Protein AF-A0A3M1SZK8-F1 (afdb_monomer)

Structure (mmCIF, N/CA/C/O backbone):
data_AF-A0A3M1SZK8-F1
#
_entry.id   AF-A0A3M1SZK8-F1
#
loop_
_atom_site.group_PDB
_atom_site.id
_atom_site.type_symbol
_atom_site.label_atom_id
_atom_site.label_alt_id
_atom_site.label_comp_id
_atom_site.label_asym_id
_atom_site.label_entity_id
_atom_site.label_seq_id
_atom_site.pdbx_PDB_ins_code
_atom_site.Cartn_x
_atom_site.Cartn_y
_atom_site.Cartn_z
_atom_site.occupancy
_atom_site.B_iso_or_equiv
_atom_site.auth_seq_id
_atom_site.auth_comp_id
_atom_site.auth_asym_id
_atom_site.auth_atom_id
_atom_site.pdbx_PDB_model_num
ATOM 1 N N . MET A 1 1 ? 26.979 -52.215 -44.422 1.00 48.81 1 MET A N 1
ATOM 2 C CA . MET A 1 1 ? 25.944 -51.213 -44.770 1.00 48.81 1 MET A CA 1
ATOM 3 C C . MET A 1 1 ? 24.783 -51.307 -43.775 1.00 48.81 1 MET A C 1
ATOM 5 O O . MET A 1 1 ? 23.740 -51.827 -44.131 1.00 48.81 1 MET A O 1
ATOM 9 N N . THR A 1 2 ? 24.946 -50.843 -42.529 1.00 50.62 2 THR A N 1
ATOM 10 C CA . THR A 1 2 ? 23.824 -50.716 -41.567 1.00 50.62 2 THR A CA 1
ATOM 11 C C . THR A 1 2 ? 24.294 -50.008 -40.298 1.00 50.62 2 THR A C 1
ATOM 13 O O . THR A 1 2 ? 24.597 -50.666 -39.321 1.00 50.62 2 THR A O 1
ATOM 16 N N . MET A 1 3 ? 24.389 -48.677 -40.297 1.00 48.19 3 MET A N 1
ATOM 17 C CA . MET A 1 3 ? 24.404 -47.859 -39.069 1.00 48.19 3 MET A CA 1
ATOM 18 C C . MET A 1 3 ? 24.202 -46.397 -39.473 1.00 48.19 3 MET A C 1
ATOM 20 O O . MET A 1 3 ? 25.180 -45.754 -39.811 1.00 48.19 3 MET A O 1
ATOM 24 N N . LEU A 1 4 ? 22.963 -45.884 -39.516 1.00 52.28 4 LEU A N 1
ATOM 25 C CA . LEU A 1 4 ? 22.692 -44.429 -39.488 1.00 52.28 4 LEU A CA 1
ATOM 26 C C . LEU A 1 4 ? 21.181 -44.119 -39.356 1.00 52.28 4 LEU A C 1
ATOM 28 O O . LEU A 1 4 ? 20.596 -43.436 -40.192 1.00 52.28 4 LEU A O 1
ATOM 32 N N . ARG A 1 5 ? 20.476 -44.661 -38.351 1.00 53.47 5 ARG A N 1
ATOM 33 C CA . ARG A 1 5 ? 19.045 -44.336 -38.135 1.00 53.47 5 ARG A CA 1
ATOM 34 C C . ARG A 1 5 ? 18.647 -44.296 -36.656 1.00 53.47 5 ARG A C 1
ATOM 36 O O . ARG A 1 5 ? 17.678 -44.937 -36.276 1.00 53.47 5 ARG A O 1
AT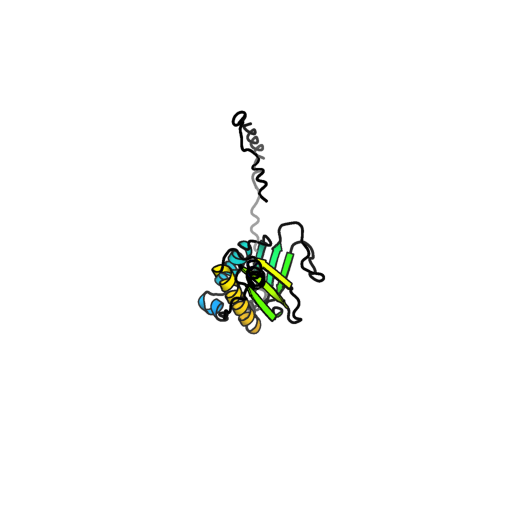OM 43 N N . SER A 1 6 ? 19.359 -43.529 -35.826 1.00 54.78 6 SER A N 1
ATOM 44 C CA . SER A 1 6 ? 19.015 -43.445 -34.389 1.00 54.78 6 SER A CA 1
ATOM 45 C C . SER A 1 6 ? 19.087 -42.050 -33.755 1.00 54.78 6 SER A C 1
ATOM 47 O O . SER A 1 6 ? 18.932 -41.948 -32.548 1.00 54.78 6 SER A O 1
ATOM 49 N N . PHE A 1 7 ? 19.251 -40.965 -34.523 1.00 50.16 7 PHE A N 1
ATOM 50 C CA . PHE A 1 7 ? 19.469 -39.617 -33.957 1.00 50.16 7 PHE A CA 1
ATOM 51 C C . PHE A 1 7 ? 18.378 -38.574 -34.265 1.00 50.16 7 PHE A C 1
ATOM 53 O O . PHE A 1 7 ? 18.628 -37.379 -34.194 1.00 50.16 7 PHE A O 1
ATOM 60 N N . ARG A 1 8 ? 17.143 -38.978 -34.600 1.00 51.53 8 ARG A N 1
ATOM 61 C CA . ARG A 1 8 ? 16.052 -38.019 -34.915 1.00 51.53 8 ARG A CA 1
ATOM 62 C C . ARG A 1 8 ? 14.914 -37.933 -33.891 1.00 51.53 8 ARG A C 1
ATOM 64 O O . ARG A 1 8 ? 13.922 -37.271 -34.160 1.00 51.53 8 ARG A O 1
ATOM 71 N N . ARG A 1 9 ? 15.024 -38.577 -32.722 1.00 49.78 9 ARG A N 1
ATOM 72 C CA . ARG A 1 9 ? 13.947 -38.584 -31.703 1.00 49.78 9 ARG A CA 1
ATOM 73 C C . ARG A 1 9 ? 14.309 -37.944 -30.356 1.00 49.78 9 ARG A C 1
ATOM 75 O O . ARG A 1 9 ? 13.523 -38.050 -29.427 1.00 49.78 9 ARG A O 1
ATOM 82 N N . ALA A 1 10 ? 15.447 -37.257 -30.254 1.00 51.94 10 ALA A N 1
ATOM 83 C CA . ALA A 1 10 ? 15.886 -36.607 -29.011 1.00 51.94 10 ALA A CA 1
ATOM 84 C C . ALA A 1 10 ? 15.710 -35.072 -28.994 1.00 51.94 10 ALA A C 1
ATOM 86 O O . ALA A 1 10 ? 16.051 -34.439 -28.006 1.00 51.94 10 ALA A O 1
ATOM 87 N N . ALA A 1 11 ? 15.169 -34.458 -30.055 1.00 53.31 11 ALA A N 1
ATOM 88 C CA . ALA A 1 11 ? 15.122 -32.994 -30.194 1.00 53.31 11 ALA A CA 1
ATOM 89 C C . ALA A 1 11 ? 13.757 -32.344 -29.875 1.00 53.31 11 ALA A C 1
ATOM 91 O O . ALA A 1 11 ? 13.620 -31.134 -30.002 1.00 53.31 11 ALA A O 1
ATOM 92 N N . LEU A 1 12 ? 12.736 -33.111 -29.470 1.00 51.69 12 LEU A N 1
ATOM 93 C CA . LEU A 1 12 ? 11.354 -32.607 -29.326 1.00 51.69 12 LEU A CA 1
ATOM 94 C C . LEU A 1 12 ? 10.845 -32.543 -27.874 1.00 51.69 12 LEU A C 1
ATOM 96 O O . LEU A 1 12 ? 9.665 -32.305 -27.648 1.00 51.69 12 LEU A O 1
ATOM 100 N N . LEU A 1 13 ? 11.731 -32.729 -26.889 1.00 51.72 13 LEU A N 1
ATOM 101 C CA . LEU A 1 13 ? 11.395 -32.735 -25.454 1.00 51.72 13 LEU A CA 1
ATOM 102 C C . LEU A 1 13 ? 12.139 -31.663 -24.635 1.00 51.72 13 LEU A C 1
ATOM 104 O O . LEU A 1 13 ? 12.015 -31.631 -23.417 1.00 51.72 13 LEU A O 1
ATOM 108 N N . ALA A 1 14 ? 12.874 -30.760 -25.293 1.00 54.84 14 ALA A N 1
ATOM 109 C CA . ALA A 1 14 ? 13.690 -29.730 -24.639 1.00 54.84 14 ALA A CA 1
ATOM 110 C C . ALA A 1 14 ? 13.098 -28.304 -24.707 1.00 54.84 14 ALA A C 1
ATOM 112 O O . ALA A 1 14 ? 13.768 -27.352 -24.327 1.00 54.84 14 ALA A O 1
ATOM 113 N N . ALA A 1 15 ? 11.853 -28.134 -25.171 1.00 54.56 15 ALA A N 1
ATOM 114 C CA . ALA A 1 15 ? 11.221 -26.815 -25.342 1.00 54.56 15 ALA A CA 1
ATOM 115 C C . ALA A 1 15 ? 10.091 -26.510 -24.334 1.00 54.56 15 ALA A C 1
ATOM 117 O O . ALA A 1 15 ? 9.346 -25.556 -24.522 1.00 54.56 15 ALA A O 1
ATOM 118 N N . VAL A 1 16 ? 9.938 -27.317 -23.274 1.00 58.00 16 VAL A N 1
ATOM 119 C CA . VAL A 1 16 ? 8.876 -27.144 -22.252 1.00 58.00 16 VAL A CA 1
ATOM 120 C C . VAL A 1 16 ? 9.403 -26.510 -20.954 1.00 58.00 16 VAL A C 1
ATOM 122 O O . VAL A 1 16 ? 8.630 -26.141 -20.078 1.00 58.00 16 VAL A O 1
ATOM 125 N N . VAL A 1 17 ? 10.718 -26.318 -20.820 1.00 57.47 17 VAL A N 1
ATOM 126 C CA . VAL A 1 17 ? 11.339 -25.880 -19.562 1.00 57.47 17 VAL A CA 1
ATOM 127 C C . VAL A 1 17 ? 12.104 -24.585 -19.790 1.00 57.47 17 VAL A C 1
ATOM 129 O O . VAL A 1 17 ? 13.271 -24.637 -20.156 1.00 57.47 17 VAL A O 1
ATOM 132 N N . SER A 1 18 ? 11.461 -23.424 -19.623 1.00 56.41 18 SER A N 1
ATOM 133 C CA . SER A 1 18 ? 12.159 -22.202 -19.148 1.00 56.41 18 SER A CA 1
ATOM 134 C C . SER A 1 18 ? 11.309 -20.933 -19.084 1.00 56.41 18 SER A C 1
ATOM 136 O O . SER A 1 18 ? 11.746 -19.973 -18.456 1.00 56.41 18 SER A O 1
ATOM 138 N N . THR A 1 19 ? 10.092 -20.881 -19.630 1.00 62.19 19 THR A N 1
ATOM 139 C CA . THR A 1 19 ? 9.185 -19.766 -19.308 1.00 62.19 19 THR A CA 1
ATOM 140 C C . THR A 1 19 ? 8.506 -20.063 -17.979 1.00 62.19 19 THR A C 1
ATOM 142 O O . THR A 1 19 ? 7.417 -20.631 -17.944 1.00 62.19 19 THR A O 1
ATOM 145 N N . GLY A 1 20 ? 9.192 -19.746 -16.879 1.00 68.88 20 GLY A N 1
ATOM 146 C CA . GLY A 1 20 ? 8.615 -19.803 -15.540 1.00 68.88 20 GLY A CA 1
ATOM 147 C C . GLY A 1 20 ? 7.392 -18.894 -15.481 1.00 68.88 20 GLY A C 1
ATOM 148 O O . GLY A 1 20 ? 7.525 -17.673 -15.430 1.00 68.88 20 GLY A O 1
ATOM 149 N N . CYS A 1 21 ? 6.201 -19.485 -15.548 1.00 84.81 21 CYS A N 1
ATOM 150 C CA . CYS A 1 21 ? 4.958 -18.768 -15.319 1.00 84.81 21 CYS A CA 1
ATOM 151 C C . CYS A 1 21 ? 4.982 -18.263 -13.876 1.00 84.81 21 CYS A C 1
ATOM 153 O O . CYS A 1 21 ? 4.925 -19.062 -12.947 1.00 84.81 21 CYS A O 1
ATOM 155 N N . ILE A 1 22 ? 5.097 -16.948 -13.691 1.00 92.06 22 ILE A N 1
ATOM 156 C CA . ILE A 1 22 ? 4.971 -16.331 -12.371 1.00 92.06 22 ILE A CA 1
ATOM 157 C C . ILE A 1 22 ? 3.526 -16.554 -11.921 1.00 92.06 22 ILE A C 1
ATOM 159 O O . ILE A 1 22 ? 2.600 -16.035 -12.549 1.00 92.06 22 ILE A O 1
ATOM 163 N N . ALA A 1 23 ? 3.329 -17.347 -10.869 1.00 95.88 23 ALA A N 1
ATOM 164 C CA . ALA A 1 23 ? 1.997 -17.628 -10.363 1.00 95.88 23 ALA A CA 1
ATOM 165 C C . ALA A 1 23 ? 1.492 -16.485 -9.471 1.00 95.88 23 ALA A C 1
ATOM 167 O O . ALA A 1 23 ? 2.259 -15.776 -8.812 1.00 95.88 23 ALA A O 1
ATOM 168 N N . GLN A 1 24 ? 0.172 -16.305 -9.462 1.00 97.31 24 GLN A N 1
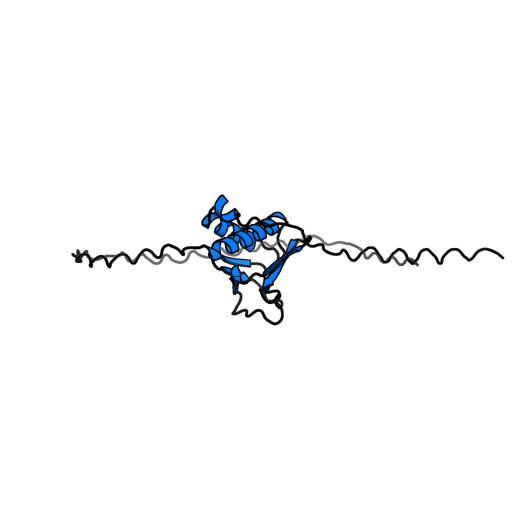ATOM 169 C CA . GLN A 1 24 ? -0.505 -15.437 -8.508 1.00 97.31 24 GLN A CA 1
ATOM 170 C C . GLN A 1 24 ? -0.609 -16.151 -7.157 1.00 97.31 24 GLN A C 1
ATOM 172 O O . GLN A 1 24 ? -1.030 -17.308 -7.081 1.00 97.31 24 GLN A O 1
ATOM 177 N N . VAL A 1 25 ? -0.257 -15.448 -6.085 1.00 97.44 25 VAL A N 1
ATOM 178 C CA . VAL A 1 25 ? -0.367 -15.943 -4.715 1.00 97.44 25 VAL A CA 1
ATOM 179 C C . VAL A 1 25 ? -1.839 -15.968 -4.315 1.00 97.44 25 VAL A C 1
ATOM 181 O O . VAL A 1 25 ? -2.495 -14.932 -4.243 1.00 97.44 25 VAL A O 1
ATOM 184 N N . GLN A 1 26 ? -2.350 -17.160 -4.018 1.00 97.56 26 GLN A N 1
ATOM 185 C CA . GLN A 1 26 ? -3.686 -17.332 -3.451 1.00 97.56 26 GLN A CA 1
ATOM 186 C C . GLN A 1 26 ? -3.656 -16.930 -1.972 1.00 97.56 26 GLN A C 1
ATOM 188 O O . GLN A 1 26 ? -2.989 -17.574 -1.160 1.00 97.56 26 GLN A O 1
ATOM 193 N N . TYR A 1 27 ? -4.349 -15.847 -1.628 1.00 97.75 27 TYR A N 1
ATOM 194 C CA . TYR A 1 27 ? -4.412 -15.312 -0.271 1.00 97.75 27 TYR A CA 1
ATOM 195 C C . TYR A 1 27 ? -5.783 -14.689 -0.003 1.00 97.75 27 TYR A C 1
ATOM 197 O O . TYR A 1 27 ? -6.355 -14.061 -0.889 1.00 97.75 27 TYR A O 1
ATOM 205 N N . SER A 1 28 ? -6.300 -14.860 1.217 1.00 98.00 28 SER A N 1
ATOM 206 C CA . SER A 1 28 ? -7.554 -14.251 1.671 1.00 98.00 28 SER A CA 1
ATOM 207 C C . SER A 1 28 ? -7.230 -13.143 2.677 1.00 98.00 28 SER A C 1
ATOM 209 O O . SER A 1 28 ? -6.864 -13.480 3.804 1.00 98.00 28 SER A O 1
ATOM 211 N N . PRO A 1 29 ? -7.352 -11.855 2.302 1.00 98.12 29 PRO A N 1
ATOM 212 C CA . PRO A 1 29 ? -7.057 -10.737 3.200 1.00 98.12 29 PRO A CA 1
ATOM 213 C C . PRO A 1 29 ? -7.941 -10.720 4.456 1.00 98.12 29 PRO A C 1
ATOM 215 O O . PRO A 1 29 ? -9.104 -11.129 4.394 1.00 98.12 29 PRO A O 1
ATOM 218 N N . ASN A 1 30 ? -7.417 -10.212 5.577 1.00 98.19 30 ASN A N 1
ATOM 219 C CA . ASN A 1 30 ? -8.161 -10.007 6.826 1.00 98.19 30 ASN A CA 1
ATOM 220 C C . ASN A 1 30 ? -8.786 -8.592 6.897 1.00 98.19 30 ASN A C 1
ATOM 222 O O . ASN A 1 30 ? -8.095 -7.643 7.278 1.00 98.19 30 ASN A O 1
ATOM 226 N N . PRO A 1 31 ? -10.099 -8.421 6.631 1.00 97.44 31 PRO A N 1
ATOM 227 C CA . PRO A 1 31 ? -10.759 -7.112 6.691 1.00 97.44 31 PRO A CA 1
ATOM 228 C C . PRO A 1 31 ? -10.963 -6.584 8.121 1.00 97.44 31 PRO A C 1
ATOM 230 O O . PRO A 1 31 ? -11.339 -5.427 8.303 1.00 97.44 31 PRO A O 1
ATOM 233 N N . ASN A 1 32 ? -10.732 -7.408 9.147 1.00 97.25 32 ASN A N 1
ATOM 234 C CA . ASN A 1 32 ? -10.900 -7.028 10.550 1.00 97.25 32 ASN A CA 1
ATOM 235 C C . ASN A 1 32 ? -9.584 -6.594 11.206 1.00 97.25 32 ASN A C 1
ATOM 237 O O . ASN A 1 32 ? -9.574 -6.269 12.391 1.00 97.25 32 ASN A O 1
ATOM 241 N N . LEU A 1 33 ? -8.480 -6.530 10.451 1.00 97.69 33 LEU A N 1
ATOM 242 C CA . LEU A 1 33 ? -7.161 -6.226 11.003 1.00 97.69 33 LEU A CA 1
ATOM 243 C C . LEU A 1 33 ? -7.135 -4.904 11.793 1.00 97.69 33 LEU A C 1
ATOM 245 O O . LEU A 1 33 ? -6.531 -4.841 12.861 1.00 97.69 33 LEU A O 1
ATOM 249 N N . LEU A 1 34 ? -7.807 -3.855 11.306 1.00 96.81 34 LEU A N 1
ATOM 250 C CA . LEU A 1 34 ? -7.858 -2.558 11.998 1.00 96.81 34 LEU A CA 1
ATOM 251 C C . LEU A 1 34 ? -8.641 -2.604 13.317 1.00 96.81 34 LEU A C 1
ATOM 253 O O . LEU A 1 34 ? -8.342 -1.813 14.208 1.00 96.81 34 LEU A O 1
ATOM 257 N N . ALA A 1 35 ? -9.596 -3.526 13.472 1.00 95.31 35 ALA A N 1
ATOM 258 C CA . ALA A 1 35 ? -10.283 -3.735 14.746 1.00 95.31 35 ALA A CA 1
ATOM 259 C C . ALA A 1 35 ? -9.358 -4.388 15.788 1.00 95.31 35 ALA A C 1
ATOM 261 O O . ALA A 1 35 ? -9.509 -4.143 16.981 1.00 95.31 35 ALA A O 1
ATOM 262 N N . GLU A 1 36 ? -8.385 -5.188 15.340 1.00 96.69 36 GLU A N 1
ATOM 263 C CA . GLU A 1 36 ? -7.412 -5.856 16.210 1.00 96.69 36 GLU A CA 1
ATOM 264 C C . GLU A 1 36 ? -6.277 -4.918 16.644 1.00 96.69 36 GLU A C 1
ATOM 266 O O . GLU A 1 36 ? -5.922 -4.881 17.820 1.00 96.69 36 GLU A O 1
ATOM 271 N N . ILE A 1 37 ? -5.688 -4.170 15.701 1.00 97.56 37 ILE A N 1
ATOM 272 C CA . ILE A 1 37 ? -4.494 -3.343 15.968 1.00 97.56 37 ILE A CA 1
ATOM 273 C C . ILE A 1 37 ? -4.809 -1.866 16.229 1.00 97.56 37 ILE A C 1
ATOM 275 O O . ILE A 1 37 ? -3.948 -1.137 16.717 1.00 97.56 37 ILE A O 1
ATOM 279 N N . GLY A 1 38 ? -6.021 -1.416 15.907 1.00 96.38 38 GLY A N 1
ATOM 280 C CA . GLY A 1 38 ? -6.425 -0.015 15.961 1.00 96.38 38 GLY A CA 1
ATOM 281 C C . GLY A 1 38 ? -6.077 0.772 14.692 1.00 96.38 38 GLY A C 1
ATOM 282 O O . GLY A 1 38 ? -5.115 0.478 13.977 1.00 96.38 38 GLY A O 1
ATOM 283 N N . TYR A 1 39 ? -6.866 1.816 14.429 1.00 95.19 39 TYR A N 1
ATOM 284 C CA . TYR A 1 39 ? -6.741 2.664 13.239 1.00 95.19 39 TYR A CA 1
ATOM 285 C C . TYR A 1 39 ? -5.354 3.315 13.115 1.00 95.19 39 TYR A C 1
ATOM 287 O O . TYR A 1 39 ? -4.687 3.151 12.094 1.00 95.19 39 TYR A O 1
ATOM 295 N N . GLU A 1 40 ? -4.881 3.999 14.163 1.00 96.19 40 GLU A N 1
ATOM 296 C CA . GLU A 1 40 ? -3.600 4.720 14.116 1.00 96.19 40 GLU A CA 1
ATOM 297 C C . GLU A 1 40 ? -2.411 3.783 13.887 1.00 96.19 40 GLU A C 1
ATOM 299 O O . GLU A 1 40 ? -1.538 4.066 13.065 1.00 96.19 40 GLU A O 1
ATOM 304 N N . GLN A 1 41 ? -2.398 2.626 14.553 1.00 97.44 41 GLN A N 1
ATOM 305 C CA . GLN A 1 41 ? -1.345 1.634 14.355 1.00 97.44 41 GLN A CA 1
ATOM 306 C C . GLN A 1 41 ? -1.378 1.068 12.932 1.00 97.44 41 GLN A C 1
ATOM 308 O O . GLN A 1 41 ? -0.326 0.879 12.316 1.00 97.44 41 GLN A O 1
ATOM 313 N N . GLY A 1 42 ? -2.577 0.828 12.392 1.00 97.94 42 GLY A N 1
ATOM 314 C CA . GLY A 1 42 ? -2.763 0.417 11.005 1.00 97.94 42 GLY A CA 1
ATOM 315 C C . GLY A 1 42 ? -2.246 1.453 10.012 1.00 97.94 42 GLY A C 1
ATOM 316 O O . GLY A 1 42 ? -1.521 1.092 9.088 1.00 97.94 42 GLY A O 1
ATOM 317 N N . ARG A 1 43 ? -2.533 2.738 10.245 1.00 97.94 43 ARG A N 1
ATOM 318 C CA . ARG A 1 43 ? -2.057 3.872 9.437 1.00 97.94 43 ARG A CA 1
ATOM 319 C C . ARG A 1 43 ? -0.529 3.944 9.399 1.00 97.94 43 ARG A C 1
ATOM 321 O O . ARG A 1 43 ? 0.063 4.024 8.321 1.00 97.94 43 ARG A O 1
ATOM 328 N N . VAL A 1 44 ? 0.114 3.856 10.566 1.00 98.06 44 VAL A N 1
ATOM 329 C CA . VAL A 1 44 ? 1.581 3.853 10.691 1.00 98.06 44 VAL A CA 1
ATOM 330 C C . VAL A 1 44 ? 2.185 2.637 9.990 1.00 98.06 44 VAL A C 1
ATOM 332 O O . VAL A 1 44 ? 3.134 2.781 9.219 1.00 98.06 44 VAL A O 1
ATOM 335 N N . LEU A 1 45 ? 1.622 1.445 10.210 1.00 98.31 45 LEU A N 1
ATOM 336 C CA . LEU A 1 45 ? 2.105 0.219 9.578 1.00 98.31 45 LEU A CA 1
ATOM 337 C C . LEU A 1 45 ? 1.961 0.269 8.050 1.00 98.31 45 LEU A C 1
ATOM 339 O O . LEU A 1 45 ? 2.876 -0.140 7.337 1.00 98.31 45 LEU A O 1
ATOM 343 N N . PHE A 1 46 ? 0.853 0.815 7.546 1.00 98.50 46 PHE A N 1
ATOM 344 C CA . PHE A 1 46 ? 0.621 1.017 6.115 1.00 98.50 46 PHE A CA 1
ATOM 345 C C . PHE A 1 46 ? 1.706 1.906 5.502 1.00 98.50 46 PHE A C 1
ATOM 347 O O . PHE A 1 46 ? 2.331 1.533 4.506 1.00 98.50 46 PHE A O 1
ATOM 354 N N . ALA A 1 47 ? 1.980 3.054 6.128 1.00 98.25 47 ALA A N 1
ATOM 355 C CA . ALA A 1 47 ? 3.016 3.980 5.681 1.00 98.25 47 ALA A CA 1
ATOM 356 C C . ALA A 1 47 ? 4.418 3.343 5.709 1.00 98.25 47 ALA A C 1
ATOM 358 O O . ALA A 1 47 ? 5.191 3.489 4.758 1.00 98.25 47 ALA A O 1
ATOM 359 N N . GLN A 1 48 ? 4.735 2.569 6.751 1.00 98.12 48 GLN A N 1
ATOM 360 C CA . GLN A 1 48 ? 6.003 1.837 6.848 1.00 98.12 48 GLN A CA 1
ATOM 361 C C . GLN A 1 48 ? 6.157 0.779 5.750 1.00 98.12 48 GLN A C 1
ATOM 363 O O . GLN A 1 48 ? 7.237 0.624 5.186 1.00 98.12 48 GLN A O 1
ATOM 368 N N . ILE A 1 49 ? 5.092 0.048 5.419 1.00 98.25 49 ILE A N 1
ATOM 369 C CA . ILE A 1 49 ? 5.138 -0.949 4.344 1.00 98.25 49 ILE A CA 1
ATOM 370 C C . ILE A 1 49 ? 5.359 -0.269 2.991 1.00 98.25 49 ILE A C 1
ATOM 372 O O . ILE A 1 49 ? 6.250 -0.680 2.248 1.00 98.25 49 ILE A O 1
ATOM 376 N N . LEU A 1 50 ? 4.608 0.796 2.689 1.00 97.31 50 LEU A N 1
ATOM 377 C CA . LEU A 1 50 ? 4.744 1.501 1.412 1.00 97.31 50 LEU A CA 1
ATOM 378 C C . LEU A 1 50 ? 6.117 2.154 1.230 1.00 97.31 50 LEU A C 1
ATOM 380 O O . LEU A 1 50 ? 6.697 2.070 0.152 1.00 97.31 50 LEU A O 1
ATOM 384 N N . THR A 1 51 ? 6.683 2.748 2.278 1.00 97.44 51 THR A N 1
ATOM 385 C CA . THR A 1 51 ? 8.033 3.345 2.210 1.00 97.44 51 THR A CA 1
ATOM 386 C C . THR A 1 51 ? 9.151 2.311 2.026 1.00 97.44 51 THR A C 1
ATOM 388 O O . THR A 1 51 ? 10.243 2.667 1.588 1.00 97.44 51 THR A O 1
ATOM 391 N N . ARG A 1 52 ? 8.890 1.024 2.301 1.00 97.25 52 ARG A N 1
ATOM 392 C CA . ARG A 1 52 ? 9.828 -0.090 2.066 1.00 97.25 52 ARG A CA 1
ATOM 393 C C . ARG A 1 52 ? 9.674 -0.759 0.699 1.00 97.25 52 ARG A C 1
ATOM 395 O O . ARG A 1 52 ? 10.414 -1.696 0.411 1.00 97.25 52 ARG A O 1
ATOM 402 N N . VAL A 1 53 ? 8.745 -0.315 -0.149 1.00 96.94 53 VAL A N 1
ATOM 403 C CA . VAL A 1 53 ? 8.594 -0.843 -1.515 1.00 96.94 53 VAL A CA 1
ATOM 404 C C . VAL A 1 53 ? 9.905 -0.676 -2.295 1.00 96.94 53 VAL A C 1
ATOM 406 O O . VAL A 1 53 ? 10.554 0.369 -2.244 1.00 96.94 53 VAL A O 1
ATOM 409 N N . ARG A 1 54 ? 10.310 -1.721 -3.028 1.00 96.06 54 ARG A N 1
ATOM 410 C CA . ARG A 1 54 ? 11.562 -1.734 -3.801 1.00 96.06 54 ARG A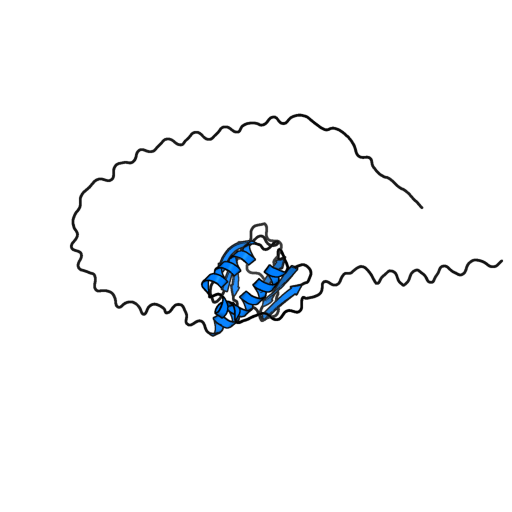 CA 1
ATOM 411 C C . ARG A 1 54 ? 11.441 -0.890 -5.069 1.00 96.06 54 ARG A C 1
ATOM 413 O O . ARG A 1 54 ? 12.372 -0.157 -5.403 1.00 96.06 54 ARG A O 1
ATOM 420 N N . GLN A 1 55 ? 10.315 -0.999 -5.776 1.00 93.69 55 GLN A N 1
ATOM 421 C CA . GLN A 1 55 ? 10.033 -0.199 -6.967 1.00 93.69 55 GLN A CA 1
ATOM 422 C C . GLN A 1 55 ? 8.525 0.071 -7.119 1.00 93.69 55 GLN A C 1
ATOM 424 O O . GLN A 1 55 ? 7.743 -0.872 -7.029 1.00 93.69 55 GLN A O 1
ATOM 429 N N . PRO A 1 56 ? 8.098 1.316 -7.402 1.00 92.69 56 PRO A N 1
ATOM 430 C CA . PRO A 1 56 ? 8.882 2.552 -7.340 1.00 92.69 56 PRO A CA 1
ATOM 431 C C . PRO A 1 56 ? 9.442 2.832 -5.938 1.00 92.69 56 PRO A C 1
ATOM 433 O O . PRO A 1 56 ? 8.966 2.284 -4.949 1.00 92.69 56 PRO A O 1
ATOM 436 N N . ARG A 1 57 ? 10.433 3.725 -5.852 1.00 93.25 57 ARG A N 1
ATOM 437 C CA . ARG A 1 57 ? 10.835 4.294 -4.563 1.00 93.25 57 ARG A CA 1
ATOM 438 C C . ARG A 1 57 ? 9.778 5.295 -4.115 1.00 93.25 57 ARG A C 1
ATOM 440 O O . ARG A 1 57 ? 9.550 6.294 -4.799 1.00 93.25 57 ARG A O 1
ATOM 447 N N . ILE A 1 58 ? 9.151 5.001 -2.986 1.00 94.56 58 ILE A N 1
ATOM 448 C CA . ILE A 1 58 ? 8.067 5.791 -2.415 1.00 94.56 58 ILE A CA 1
ATOM 449 C C . ILE A 1 58 ? 8.610 6.687 -1.299 1.00 94.56 58 ILE A C 1
ATOM 451 O O . ILE A 1 58 ? 9.393 6.251 -0.456 1.00 94.56 58 ILE A O 1
ATOM 455 N N . GLN A 1 59 ? 8.180 7.942 -1.303 1.00 94.25 59 GLN A N 1
ATOM 456 C CA . GLN A 1 59 ? 8.437 8.956 -0.288 1.00 94.25 59 GLN A CA 1
ATOM 457 C C . GLN A 1 59 ? 7.097 9.499 0.221 1.00 94.25 59 GLN A C 1
ATOM 459 O O . GLN A 1 59 ? 6.079 9.340 -0.447 1.00 94.25 59 GLN A O 1
ATOM 464 N N . ASN A 1 60 ? 7.102 10.127 1.401 1.00 94.62 60 ASN A N 1
ATOM 465 C CA . ASN A 1 60 ? 5.965 10.867 1.968 1.00 94.62 60 ASN A CA 1
ATOM 466 C C . ASN A 1 60 ? 4.614 10.153 1.808 1.00 94.62 60 ASN A C 1
ATOM 468 O O . ASN A 1 60 ? 3.804 10.503 0.953 1.00 94.62 60 ASN A O 1
ATOM 472 N N . VAL A 1 61 ? 4.376 9.132 2.628 1.00 97.19 61 VAL A N 1
ATOM 473 C CA . VAL A 1 61 ? 3.108 8.401 2.605 1.00 97.19 61 VAL A CA 1
ATOM 474 C C . VAL A 1 61 ? 2.142 9.031 3.597 1.00 97.19 61 VAL A C 1
ATOM 476 O O . VAL A 1 61 ? 2.443 9.134 4.786 1.00 97.19 61 VAL A O 1
ATOM 479 N N . GLU A 1 62 ? 0.964 9.398 3.114 1.00 96.88 62 GLU A N 1
ATOM 480 C CA . GLU A 1 62 ? -0.152 9.861 3.932 1.00 96.88 62 GLU A CA 1
ATOM 481 C C . GLU A 1 62 ? -1.345 8.929 3.704 1.00 96.88 62 GLU A C 1
ATOM 483 O O . GLU A 1 62 ? -1.668 8.557 2.577 1.00 96.88 62 GLU A O 1
ATOM 488 N N . VAL A 1 63 ? -1.967 8.498 4.797 1.00 97.06 63 VAL A N 1
ATOM 489 C CA . VAL A 1 63 ? -3.043 7.505 4.796 1.00 97.06 63 VAL A CA 1
ATOM 490 C C . VAL A 1 63 ? -4.188 8.072 5.621 1.00 97.06 63 VAL A C 1
ATOM 492 O O . VAL A 1 63 ? -3.987 8.426 6.784 1.00 97.06 63 VAL A O 1
ATOM 495 N N . THR A 1 64 ? -5.366 8.165 5.018 1.00 95.50 64 THR A N 1
ATOM 496 C CA . THR A 1 64 ? -6.633 8.529 5.663 1.00 95.50 64 THR A CA 1
ATOM 497 C C . THR A 1 64 ? -7.568 7.314 5.655 1.00 95.50 64 THR A C 1
ATOM 499 O O . THR A 1 64 ? -7.196 6.263 5.130 1.00 95.50 64 THR A O 1
ATOM 502 N N . PRO A 1 65 ? -8.780 7.397 6.227 1.00 94.38 65 PRO A N 1
ATOM 503 C CA . PRO A 1 65 ? -9.748 6.307 6.127 1.00 94.38 65 PRO A CA 1
ATOM 504 C C . PRO A 1 65 ? -10.224 6.038 4.687 1.00 94.38 65 PRO A C 1
ATOM 506 O O . PRO A 1 65 ? -10.589 4.912 4.361 1.00 94.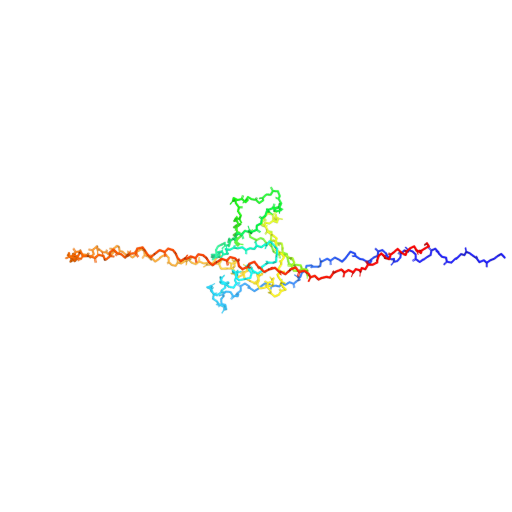38 65 PRO A O 1
ATOM 509 N N . GLU A 1 66 ? -10.230 7.050 3.816 1.00 92.19 66 GLU A N 1
ATOM 510 C CA . GLU A 1 66 ? -10.826 6.976 2.475 1.00 92.19 66 GLU A CA 1
ATOM 511 C C . GLU A 1 66 ? -9.795 6.751 1.365 1.00 92.19 66 GLU A C 1
ATOM 513 O O . GLU A 1 66 ? -10.107 6.162 0.321 1.00 92.19 66 GLU A O 1
ATOM 518 N N . TRP A 1 67 ? -8.568 7.228 1.564 1.00 93.88 67 TRP A N 1
ATOM 519 C CA . TRP A 1 67 ? -7.516 7.163 0.562 1.00 93.88 67 TRP A CA 1
ATOM 520 C C . TRP A 1 67 ? -6.132 7.075 1.190 1.00 93.88 67 TRP A C 1
ATOM 522 O O . TRP A 1 67 ? -5.908 7.388 2.355 1.00 93.88 67 TRP A O 1
ATOM 532 N N . PHE A 1 68 ? -5.166 6.687 0.371 1.00 96.50 68 PHE A N 1
ATOM 533 C CA . PHE A 1 68 ? -3.759 6.898 0.664 1.00 96.50 68 PHE A CA 1
ATOM 534 C C . PHE A 1 68 ? -3.099 7.615 -0.504 1.00 96.50 68 PHE A C 1
ATOM 536 O O . PHE A 1 68 ? -3.497 7.480 -1.665 1.00 96.50 68 PHE A O 1
ATOM 543 N N . THR A 1 69 ? -2.097 8.416 -0.190 1.00 95.19 69 THR A N 1
ATOM 544 C CA . THR A 1 69 ? -1.303 9.152 -1.160 1.00 95.19 69 THR A CA 1
ATOM 545 C C . THR A 1 69 ? 0.166 8.969 -0.851 1.00 95.19 69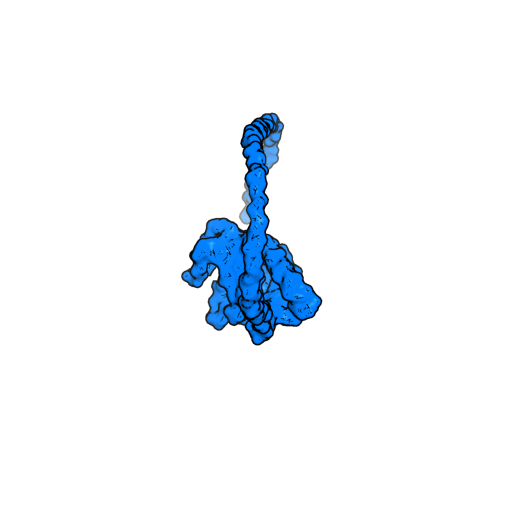 THR A C 1
ATOM 547 O O . THR A 1 69 ? 0.555 8.716 0.290 1.00 95.19 69 THR A O 1
ATOM 550 N N . PHE A 1 70 ? 0.978 9.048 -1.888 1.00 95.00 70 PHE A N 1
ATOM 551 C CA . PHE A 1 70 ? 2.408 8.905 -1.761 1.00 95.00 70 PHE A CA 1
ATOM 552 C C . PHE A 1 70 ? 3.126 9.636 -2.883 1.00 95.00 70 PHE A C 1
ATOM 554 O O . PHE A 1 70 ? 2.611 9.743 -4.000 1.00 95.00 70 PHE A O 1
ATOM 561 N N . ASP A 1 71 ? 4.333 10.094 -2.587 1.00 93.50 71 ASP A N 1
ATOM 562 C CA . ASP A 1 71 ? 5.231 10.667 -3.574 1.00 93.50 71 ASP A CA 1
ATOM 563 C C . ASP A 1 71 ? 6.130 9.571 -4.152 1.00 93.50 71 ASP A C 1
ATOM 565 O O . ASP A 1 71 ? 6.591 8.666 -3.457 1.00 93.50 71 ASP A O 1
ATOM 569 N N . VAL A 1 72 ? 6.410 9.642 -5.445 1.00 91.00 72 VAL A N 1
ATOM 570 C CA . VAL A 1 72 ? 7.323 8.731 -6.133 1.00 91.00 72 VAL A CA 1
ATOM 571 C C . VAL A 1 72 ? 8.613 9.471 -6.457 1.00 91.00 72 VAL A C 1
ATOM 573 O O . VAL A 1 72 ? 8.598 10.502 -7.125 1.00 91.00 72 VAL A O 1
ATOM 576 N N . SER A 1 73 ? 9.756 8.939 -6.024 1.00 86.62 73 SER A N 1
ATOM 577 C CA . SER A 1 73 ? 11.055 9.523 -6.366 1.00 86.62 73 SER A CA 1
ATOM 578 C C . SER A 1 73 ? 11.608 8.929 -7.663 1.00 86.62 73 SER A C 1
ATOM 580 O O . SER A 1 73 ? 11.776 7.709 -7.751 1.00 86.62 73 SER A O 1
ATOM 582 N N . GLY A 1 74 ? 11.952 9.782 -8.633 1.00 75.44 74 GLY A N 1
ATOM 583 C CA . GLY A 1 74 ? 12.631 9.407 -9.881 1.00 75.44 74 GLY A CA 1
ATOM 584 C C . GLY A 1 74 ? 11.901 9.841 -11.158 1.00 75.44 74 GLY A C 1
ATOM 585 O O . GLY A 1 74 ? 10.746 10.259 -11.121 1.00 75.44 74 GLY A O 1
ATOM 586 N N . LEU A 1 75 ? 12.595 9.747 -12.301 1.00 54.91 75 LEU A N 1
ATOM 587 C CA . LEU A 1 75 ? 12.020 9.987 -13.631 1.00 54.91 75 LEU A CA 1
ATOM 588 C C . LEU A 1 75 ? 10.945 8.933 -13.924 1.00 54.91 75 LEU A C 1
ATOM 590 O O . LEU A 1 75 ? 11.213 7.731 -13.921 1.00 54.91 75 LEU A O 1
ATOM 594 N N . GLN A 1 76 ? 9.719 9.400 -14.146 1.00 55.88 76 GLN A N 1
ATOM 595 C CA . GLN A 1 76 ? 8.540 8.567 -14.343 1.00 55.88 76 GLN A CA 1
ATOM 596 C C . GLN A 1 76 ? 8.692 7.676 -15.582 1.00 55.88 76 GLN A C 1
ATOM 598 O O . GLN A 1 76 ? 8.659 8.150 -16.716 1.00 55.88 76 GLN A O 1
ATOM 603 N N . VAL A 1 77 ? 8.803 6.364 -15.379 1.00 44.12 77 VAL A N 1
ATOM 604 C CA . VAL A 1 77 ? 8.604 5.386 -16.451 1.00 44.12 77 VAL A CA 1
ATOM 605 C C . VAL A 1 77 ? 7.104 5.095 -16.495 1.00 44.12 77 VAL A C 1
ATOM 607 O O . VAL A 1 77 ? 6.590 4.423 -15.607 1.00 44.12 77 VAL A O 1
ATOM 610 N N . HIS A 1 78 ? 6.405 5.694 -17.464 1.00 48.38 78 HIS A N 1
ATOM 611 C CA . HIS A 1 78 ? 5.008 5.455 -17.861 1.00 48.38 78 HIS A CA 1
ATOM 612 C C . HIS A 1 78 ? 4.174 4.514 -16.964 1.00 48.38 78 HIS A C 1
ATOM 614 O O . HIS A 1 78 ? 4.179 3.291 -17.131 1.00 48.38 78 HIS A O 1
ATOM 620 N N . TRP A 1 79 ? 3.333 5.091 -16.102 1.00 52.97 79 TRP A N 1
ATOM 621 C CA . TRP A 1 79 ? 2.240 4.379 -15.428 1.00 52.97 79 TRP A CA 1
ATOM 622 C C . TRP A 1 79 ? 1.060 4.197 -16.392 1.00 52.97 79 TRP A C 1
ATOM 624 O O . TRP A 1 79 ? -0.025 4.730 -16.196 1.00 52.97 79 TRP A O 1
ATOM 634 N N . GLY A 1 80 ? 1.288 3.468 -17.489 1.00 52.94 80 GLY A N 1
ATOM 635 C CA . GLY A 1 80 ? 0.295 3.296 -18.551 1.00 52.94 80 GLY A CA 1
ATOM 636 C C . GLY A 1 80 ? -0.186 4.619 -19.169 1.00 52.94 80 GLY A C 1
ATOM 637 O O . GLY A 1 80 ? 0.295 5.702 -18.857 1.00 52.94 80 GLY A O 1
ATOM 638 N N . TRP A 1 81 ? -1.144 4.525 -20.086 1.00 47.28 81 TRP A N 1
ATOM 639 C CA . TRP A 1 81 ? -1.623 5.663 -20.879 1.00 47.28 81 TRP A CA 1
ATOM 640 C C . TRP A 1 81 ? -2.540 6.635 -20.094 1.00 47.28 81 TRP A C 1
ATOM 642 O O . TRP A 1 81 ? -2.867 7.700 -20.602 1.00 47.28 81 TRP A O 1
ATOM 652 N N . TYR A 1 82 ? -2.971 6.308 -18.865 1.00 50.88 82 TYR A N 1
ATOM 653 C CA . TYR A 1 82 ? -4.101 7.005 -18.214 1.00 50.88 82 TYR A CA 1
ATOM 654 C C . TYR A 1 82 ? -3.916 7.378 -16.731 1.00 50.88 82 TYR A C 1
ATOM 656 O O . TYR A 1 82 ? -4.886 7.775 -16.085 1.00 50.88 82 TYR A O 1
ATOM 664 N N . GLY A 1 83 ? -2.708 7.278 -16.168 1.00 49.94 83 GLY A N 1
ATOM 665 C CA . GLY A 1 83 ? -2.430 7.856 -14.850 1.00 49.94 83 GLY A CA 1
ATOM 666 C C . GLY A 1 83 ? -2.304 9.377 -14.954 1.00 49.94 83 GLY A C 1
ATOM 667 O O . GLY A 1 83 ? -1.352 9.865 -15.555 1.00 49.94 83 GLY A O 1
ATOM 668 N N . TYR A 1 84 ? -3.240 10.141 -14.383 1.00 47.31 84 TYR A N 1
ATOM 669 C CA . TYR A 1 84 ? -3.066 11.589 -14.230 1.00 47.31 84 TYR A CA 1
ATOM 670 C C . TYR A 1 84 ? -2.087 11.852 -13.085 1.00 47.31 84 TYR A C 1
ATOM 672 O O . TYR A 1 84 ? -2.477 11.973 -11.927 1.00 47.31 84 TYR A O 1
ATOM 680 N N . THR A 1 85 ? -0.800 11.917 -13.399 1.00 52.66 85 THR A N 1
ATOM 681 C CA . THR A 1 85 ? 0.222 12.405 -12.473 1.00 52.66 85 THR A CA 1
ATOM 682 C C . THR A 1 85 ? 0.242 13.932 -12.533 1.00 52.66 85 THR A C 1
ATOM 684 O O . THR A 1 85 ? 0.799 14.511 -13.467 1.00 52.66 85 THR A O 1
ATOM 687 N N . VAL A 1 86 ? -0.361 14.612 -11.555 1.00 52.34 86 VAL A N 1
ATOM 688 C CA . VAL A 1 86 ? -0.088 16.042 -11.328 1.00 52.34 86 VAL A CA 1
ATOM 689 C C . VAL A 1 86 ? 1.163 16.113 -10.452 1.00 52.34 86 VAL A C 1
ATOM 691 O O . VAL A 1 86 ? 1.091 16.169 -9.229 1.00 52.34 86 VAL A O 1
ATOM 694 N N . GLY A 1 87 ? 2.331 16.002 -11.085 1.00 69.81 87 GLY A N 1
ATOM 695 C CA . GLY A 1 87 ? 3.613 15.870 -10.387 1.00 69.81 87 GLY A CA 1
ATOM 696 C C . GLY A 1 87 ? 3.921 14.433 -9.957 1.00 69.81 87 GLY A C 1
ATOM 697 O O . GLY A 1 87 ? 3.494 13.477 -10.596 1.00 69.81 87 GLY A O 1
ATOM 698 N N . ASN A 1 88 ? 4.703 14.280 -8.888 1.00 85.12 88 ASN A N 1
ATOM 699 C CA . ASN A 1 88 ? 5.184 12.980 -8.402 1.00 85.12 88 ASN A CA 1
ATOM 700 C C . ASN A 1 88 ? 4.262 12.327 -7.364 1.00 85.12 88 ASN A C 1
ATOM 702 O O . ASN A 1 88 ? 4.611 11.281 -6.826 1.00 85.12 88 ASN A O 1
ATOM 706 N N . ARG A 1 89 ? 3.103 12.929 -7.085 1.00 88.69 89 ARG A N 1
ATOM 707 C CA . ARG A 1 89 ? 2.165 12.468 -6.065 1.00 88.69 89 ARG A CA 1
ATOM 708 C C . ARG A 1 89 ? 1.069 11.609 -6.685 1.00 88.69 89 ARG A C 1
ATOM 710 O O . ARG A 1 89 ? 0.411 12.015 -7.641 1.00 88.69 89 ARG A O 1
ATOM 717 N N . VAL A 1 90 ? 0.867 10.425 -6.124 1.00 89.19 90 VAL A N 1
ATOM 718 C CA . VAL A 1 90 ? -0.192 9.481 -6.492 1.00 89.19 90 VAL A CA 1
ATOM 719 C C . VAL A 1 90 ? -1.194 9.426 -5.346 1.00 89.19 90 VAL A C 1
ATOM 721 O O . VAL A 1 90 ? -0.793 9.398 -4.187 1.00 89.19 90 VAL A O 1
ATOM 724 N N . GLN A 1 91 ? -2.490 9.411 -5.650 1.00 92.19 91 GLN A N 1
ATOM 725 C CA . GLN A 1 91 ? -3.563 9.248 -4.667 1.00 92.19 91 GLN A CA 1
ATOM 726 C C . GLN A 1 91 ? -4.493 8.116 -5.103 1.00 92.19 91 GLN A C 1
ATOM 728 O O . GLN A 1 91 ? -4.949 8.084 -6.247 1.00 92.19 91 GLN A O 1
ATOM 733 N N . ILE A 1 92 ? -4.771 7.185 -4.193 1.00 92.44 92 ILE A N 1
ATOM 734 C CA . ILE A 1 92 ? -5.607 6.010 -4.438 1.00 92.44 92 ILE A CA 1
ATOM 735 C C . ILE A 1 92 ? -6.690 5.955 -3.365 1.00 92.44 92 ILE A C 1
ATOM 737 O O . ILE A 1 92 ? -6.400 5.896 -2.174 1.00 92.44 92 ILE A O 1
ATOM 741 N N . PHE A 1 93 ? -7.948 5.950 -3.802 1.00 93.31 93 PHE A N 1
ATOM 742 C CA . PHE A 1 93 ? -9.107 5.778 -2.929 1.00 93.31 93 PHE A CA 1
ATOM 743 C C . PHE A 1 93 ? -9.374 4.293 -2.712 1.00 93.31 93 PHE A C 1
ATOM 745 O O . PHE A 1 93 ? -9.488 3.548 -3.689 1.00 93.31 93 PHE A O 1
ATOM 752 N N . PHE A 1 94 ? -9.533 3.868 -1.458 1.00 95.75 94 PHE A N 1
ATOM 753 C CA . PHE A 1 94 ? -9.763 2.459 -1.125 1.00 95.75 94 PHE A CA 1
ATOM 754 C C . PHE A 1 94 ? -11.026 1.910 -1.804 1.00 95.75 94 PHE A C 1
ATOM 756 O O . PHE A 1 94 ? -10.996 0.822 -2.380 1.00 95.75 94 PHE A O 1
ATOM 763 N N . ASN A 1 95 ? -12.096 2.709 -1.854 1.00 92.81 95 ASN A N 1
ATOM 764 C CA . ASN A 1 95 ? -13.364 2.350 -2.505 1.00 92.81 95 ASN A CA 1
ATOM 765 C C . ASN A 1 95 ? -13.262 2.197 -4.032 1.00 92.81 95 ASN A C 1
ATOM 767 O O . ASN A 1 95 ? -14.134 1.588 -4.648 1.00 92.81 95 ASN A O 1
ATOM 771 N N . ASN A 1 96 ? -12.204 2.726 -4.654 1.00 92.75 96 ASN A N 1
ATOM 772 C CA . ASN A 1 96 ? -11.989 2.600 -6.094 1.00 92.75 96 ASN A CA 1
ATOM 773 C C . ASN A 1 96 ? -11.152 1.371 -6.465 1.00 92.75 96 ASN A C 1
ATOM 775 O O . ASN A 1 96 ? -10.991 1.100 -7.655 1.00 92.75 96 ASN A O 1
ATOM 779 N N . ILE A 1 97 ? -10.617 0.631 -5.490 1.00 95.00 97 ILE A N 1
ATOM 780 C CA . ILE A 1 97 ? -9.840 -0.587 -5.732 1.00 95.00 97 ILE A CA 1
ATOM 781 C C . ILE A 1 97 ? -10.805 -1.760 -5.919 1.00 95.00 97 ILE A C 1
ATOM 783 O O . ILE A 1 97 ? -11.528 -2.137 -5.000 1.00 95.00 97 ILE A O 1
ATOM 787 N N . ARG A 1 98 ? -10.793 -2.369 -7.107 1.00 95.94 98 ARG A N 1
ATOM 7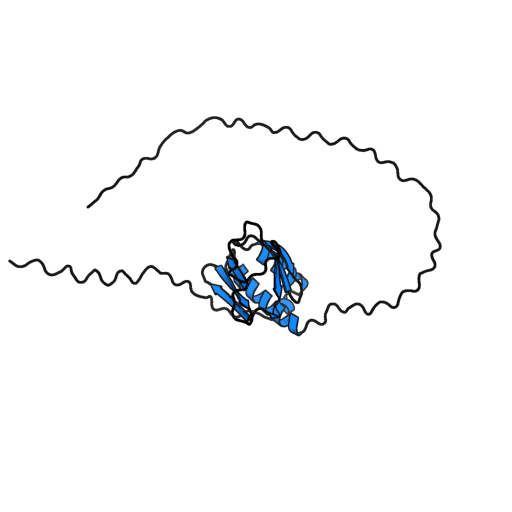88 C CA . ARG A 1 98 ? -11.589 -3.569 -7.409 1.00 95.94 98 ARG A CA 1
ATOM 789 C C . ARG A 1 98 ? -10.895 -4.845 -6.975 1.00 95.94 98 ARG A C 1
ATOM 791 O O . ARG A 1 98 ? -11.537 -5.762 -6.483 1.00 95.94 98 ARG A O 1
ATOM 798 N N . ASN A 1 99 ? -9.604 -4.931 -7.277 1.00 97.25 99 ASN A N 1
ATOM 799 C CA . ASN A 1 99 ? -8.802 -6.120 -7.049 1.00 97.25 99 ASN A CA 1
ATOM 800 C C . ASN A 1 99 ? -7.324 -5.745 -6.923 1.00 97.25 99 ASN A C 1
ATOM 802 O O . ASN A 1 99 ? -6.870 -4.765 -7.530 1.00 97.25 99 ASN A O 1
ATOM 806 N N . ILE A 1 100 ? -6.582 -6.560 -6.180 1.00 98.00 100 ILE A N 1
ATOM 807 C CA . ILE A 1 100 ? -5.130 -6.493 -6.088 1.00 98.00 100 ILE A CA 1
ATOM 808 C C . ILE A 1 100 ? -4.573 -7.876 -6.401 1.00 98.00 100 ILE A C 1
ATOM 810 O O . ILE A 1 100 ? -4.788 -8.825 -5.650 1.00 98.00 100 ILE A O 1
ATOM 814 N N . ASP A 1 101 ? -3.819 -7.974 -7.492 1.00 97.94 101 ASP A N 1
ATOM 815 C CA . ASP A 1 101 ? -3.111 -9.199 -7.840 1.00 97.94 101 ASP A CA 1
ATOM 816 C C . ASP A 1 101 ? -1.713 -9.165 -7.230 1.00 97.94 101 ASP A C 1
ATOM 818 O O . ASP A 1 101 ? -0.924 -8.258 -7.511 1.00 97.94 101 ASP A O 1
ATOM 822 N N . TYR A 1 102 ? -1.407 -10.160 -6.400 1.00 98.25 102 TYR A N 1
ATOM 823 C CA . TYR A 1 102 ? -0.093 -10.344 -5.797 1.00 98.25 102 TYR A CA 1
ATOM 824 C C . TYR A 1 102 ? 0.562 -11.614 -6.332 1.00 98.25 102 TYR A C 1
ATOM 826 O O . TYR A 1 102 ? -0.048 -12.680 -6.339 1.00 98.25 102 TYR A O 1
ATOM 834 N N . TYR A 1 103 ? 1.799 -11.500 -6.796 1.00 98.31 103 TYR A N 1
ATOM 835 C CA . TYR A 1 103 ? 2.515 -12.543 -7.521 1.00 98.31 103 TYR A CA 1
ATOM 836 C C . TYR A 1 103 ? 3.692 -13.088 -6.707 1.00 98.31 103 TYR A C 1
ATOM 838 O O . TYR A 1 103 ? 4.209 -12.422 -5.809 1.00 98.31 103 TYR A O 1
ATOM 846 N N . GLU A 1 104 ? 4.139 -14.302 -7.034 1.00 97.06 104 GLU A N 1
ATOM 847 C CA . GLU A 1 104 ? 5.228 -14.990 -6.319 1.00 97.06 104 GLU A CA 1
ATOM 848 C C . GLU A 1 104 ? 6.580 -14.265 -6.373 1.00 97.06 104 GLU A C 1
ATOM 850 O O . GLU A 1 104 ? 7.418 -14.496 -5.513 1.00 97.06 104 GLU A O 1
ATOM 855 N N . ASN A 1 105 ? 6.790 -13.370 -7.341 1.00 96.38 105 ASN A N 1
ATOM 856 C CA . ASN A 1 105 ? 7.994 -12.539 -7.466 1.00 96.38 105 ASN A CA 1
ATOM 857 C C . ASN A 1 105 ? 7.878 -11.186 -6.733 1.00 96.38 105 ASN A C 1
ATOM 859 O O . ASN A 1 105 ? 8.458 -10.184 -7.165 1.00 96.38 105 ASN A O 1
ATOM 863 N N . GLU A 1 106 ? 7.045 -11.140 -5.691 1.00 98.12 106 GLU A N 1
ATOM 864 C CA . GLU A 1 106 ? 6.752 -9.965 -4.867 1.00 98.12 106 GLU A CA 1
ATOM 865 C C . GLU A 1 106 ? 6.149 -8.775 -5.627 1.00 98.12 106 GLU A C 1
ATOM 867 O O . GLU A 1 106 ? 6.040 -7.674 -5.081 1.00 98.12 106 GLU A O 1
ATOM 872 N N . ARG A 1 107 ? 5.714 -8.981 -6.871 1.00 97.62 107 ARG A N 1
ATOM 873 C CA . ARG A 1 107 ? 5.020 -7.960 -7.647 1.00 97.62 107 ARG A CA 1
ATOM 874 C C . ARG A 1 107 ? 3.562 -7.878 -7.229 1.00 97.62 107 ARG A C 1
ATOM 876 O O . ARG A 1 107 ? 2.885 -8.886 -7.056 1.00 97.62 107 ARG A O 1
ATOM 883 N N . MET A 1 108 ? 3.066 -6.659 -7.143 1.00 97.56 108 MET A N 1
ATOM 884 C CA . MET A 1 108 ? 1.690 -6.324 -6.843 1.00 97.56 108 MET A CA 1
ATOM 885 C C . MET A 1 108 ? 1.137 -5.416 -7.935 1.00 97.56 108 MET A C 1
ATOM 887 O O . MET A 1 108 ? 1.803 -4.466 -8.351 1.00 97.56 108 MET A O 1
ATOM 891 N N . MET A 1 109 ? -0.081 -5.688 -8.394 1.00 96.88 109 MET A N 1
ATOM 892 C CA . MET A 1 109 ? -0.811 -4.846 -9.340 1.00 96.88 109 MET A CA 1
ATOM 893 C C . MET A 1 109 ? -2.178 -4.494 -8.765 1.00 96.88 109 MET A C 1
ATOM 895 O O . MET A 1 109 ? -2.937 -5.376 -8.374 1.00 96.88 109 MET A O 1
ATOM 899 N N . ILE A 1 110 ? -2.493 -3.203 -8.726 1.00 95.56 110 ILE A N 1
ATOM 900 C CA . ILE A 1 110 ? -3.759 -2.681 -8.209 1.00 95.56 110 ILE A CA 1
ATOM 901 C C . ILE A 1 110 ? -4.629 -2.269 -9.390 1.00 95.56 110 ILE A C 1
ATOM 903 O O . ILE A 1 110 ? -4.181 -1.508 -10.256 1.00 95.56 110 ILE A O 1
ATOM 907 N N . TYR A 1 111 ? -5.872 -2.742 -9.402 1.00 94.44 111 TYR A N 1
ATOM 908 C CA . TYR A 1 111 ? -6.846 -2.470 -10.452 1.00 94.44 111 TYR A CA 1
ATOM 909 C C . TYR A 1 111 ? -8.040 -1.688 -9.916 1.00 94.44 111 TYR A C 1
ATOM 911 O O . TYR A 1 111 ? -8.535 -1.966 -8.822 1.00 94.44 111 TYR A O 1
ATOM 919 N N . ASP A 1 112 ? -8.531 -0.741 -10.710 1.00 92.56 112 ASP A N 1
ATOM 920 C CA . ASP A 1 112 ? -9.740 0.011 -10.391 1.00 92.56 112 ASP A CA 1
ATOM 921 C C . ASP A 1 112 ? -11.032 -0.753 -10.722 1.00 92.56 112 ASP A C 1
ATOM 923 O O . ASP A 1 112 ? -11.015 -1.851 -11.288 1.00 92.56 112 ASP A O 1
ATOM 927 N N . LEU A 1 113 ? -12.174 -0.141 -10.398 1.00 91.44 113 LEU A N 1
ATOM 928 C CA . LEU A 1 113 ? -13.519 -0.653 -10.697 1.00 91.44 113 LEU A CA 1
ATOM 929 C C . LEU A 1 113 ? -13.751 -0.952 -12.190 1.00 91.44 113 LEU A C 1
ATOM 931 O O . LEU A 1 113 ? -14.487 -1.882 -12.517 1.00 91.44 113 LEU A O 1
ATOM 935 N N . ALA A 1 114 ? -13.083 -0.234 -13.098 1.00 92.25 114 ALA A N 1
ATOM 936 C CA . ALA A 1 114 ? -13.139 -0.479 -14.540 1.00 92.25 114 ALA A CA 1
ATOM 937 C C . ALA A 1 114 ? -12.173 -1.590 -15.004 1.00 92.25 114 ALA A C 1
ATOM 939 O O . ALA A 1 114 ? -12.129 -1.924 -16.188 1.00 92.25 114 ALA A O 1
ATOM 940 N N . GLY A 1 115 ? -11.396 -2.177 -14.091 1.00 91.31 115 GLY A N 1
ATOM 941 C CA . GLY A 1 115 ? -10.381 -3.184 -14.385 1.00 91.31 115 GLY A CA 1
ATOM 942 C C . GLY A 1 115 ? -9.099 -2.635 -14.990 1.00 91.31 115 GLY A C 1
ATOM 943 O O . GLY A 1 115 ? -8.303 -3.402 -15.533 1.00 91.31 115 GLY A O 1
ATOM 944 N N . ARG A 1 116 ? -8.878 -1.326 -14.897 1.00 88.31 116 ARG A N 1
ATOM 945 C CA . ARG A 1 116 ? -7.647 -0.675 -15.340 1.00 88.31 116 ARG A CA 1
ATOM 946 C C . ARG A 1 116 ? -6.616 -0.759 -14.226 1.00 88.31 116 ARG A C 1
ATOM 948 O O . ARG A 1 116 ? -6.939 -0.539 -13.063 1.00 88.31 116 ARG A O 1
ATOM 955 N N . ARG A 1 117 ? -5.361 -1.041 -14.574 1.00 91.88 117 ARG A N 1
ATOM 956 C CA . ARG A 1 117 ? -4.257 -1.017 -13.609 1.00 91.88 117 ARG A CA 1
ATOM 957 C C . ARG A 1 117 ? -3.963 0.432 -13.211 1.00 91.88 117 ARG A C 1
ATOM 959 O O . ARG A 1 117 ? -3.543 1.212 -14.063 1.00 91.88 117 ARG A O 1
ATOM 966 N N . ILE A 1 118 ? -4.148 0.760 -11.937 1.00 89.38 118 ILE A N 1
ATOM 967 C CA . ILE A 1 118 ? -3.886 2.095 -11.373 1.00 89.38 118 ILE A CA 1
ATOM 968 C C . ILE A 1 118 ? -2.561 2.169 -10.626 1.00 89.38 118 ILE A C 1
ATOM 970 O O . ILE A 1 118 ? -1.970 3.242 -10.558 1.00 89.38 118 ILE A O 1
ATOM 974 N N . ALA A 1 119 ? -2.066 1.039 -10.108 1.00 92.19 119 ALA A N 1
ATOM 975 C CA . ALA A 1 119 ? -0.744 1.001 -9.514 1.00 92.19 119 ALA A CA 1
ATOM 976 C C . ALA A 1 119 ? -0.016 -0.334 -9.673 1.00 92.19 119 ALA A C 1
ATOM 978 O O . ALA A 1 119 ? -0.634 -1.376 -9.894 1.00 92.19 119 ALA A O 1
ATOM 979 N N . GLN A 1 120 ? 1.311 -0.286 -9.569 1.00 94.56 120 GLN A N 1
ATOM 980 C CA . GLN A 1 120 ? 2.182 -1.449 -9.526 1.00 94.56 120 GLN A CA 1
ATOM 981 C C . GLN A 1 120 ? 3.291 -1.225 -8.495 1.00 94.56 120 GLN A C 1
ATOM 983 O O . GLN A 1 120 ? 3.963 -0.196 -8.526 1.00 94.56 120 GLN A O 1
ATOM 988 N N . PHE A 1 121 ? 3.513 -2.212 -7.632 1.00 95.75 121 PHE A N 1
ATOM 989 C CA . PHE A 1 121 ? 4.584 -2.205 -6.640 1.00 95.75 121 PHE A CA 1
ATOM 990 C C . PHE A 1 121 ? 5.382 -3.501 -6.738 1.00 95.75 121 PHE A C 1
ATOM 992 O O . PHE A 1 121 ? 4.801 -4.574 -6.841 1.00 95.75 121 PHE A O 1
ATOM 999 N N . ASP A 1 122 ? 6.702 -3.420 -6.670 1.00 96.56 122 ASP A N 1
ATOM 1000 C CA . ASP A 1 122 ? 7.558 -4.567 -6.389 1.00 96.56 122 ASP A CA 1
ATOM 1001 C C . ASP A 1 122 ? 7.907 -4.493 -4.897 1.00 96.56 122 ASP A C 1
ATOM 1003 O O . ASP A 1 122 ? 8.687 -3.639 -4.465 1.00 96.56 122 ASP A O 1
ATOM 1007 N N . MET A 1 123 ? 7.277 -5.348 -4.092 1.00 98.00 123 MET A N 1
ATOM 1008 C CA . MET A 1 123 ? 7.441 -5.373 -2.637 1.00 98.00 123 MET A CA 1
ATOM 1009 C C . MET A 1 123 ? 8.849 -5.857 -2.262 1.00 98.00 123 MET A C 1
ATOM 1011 O O . MET A 1 123 ? 9.511 -6.558 -3.031 1.00 98.00 123 MET A O 1
ATOM 1015 N N . LEU A 1 124 ? 9.320 -5.475 -1.071 1.00 97.38 124 LEU A N 1
ATOM 1016 C CA . LEU A 1 124 ? 10.626 -5.908 -0.564 1.00 97.38 124 LEU A CA 1
ATOM 1017 C C . LEU A 1 124 ? 10.646 -7.398 -0.213 1.00 97.38 124 LEU A C 1
ATOM 1019 O O . LEU A 1 124 ? 11.648 -8.073 -0.422 1.00 97.38 124 LEU A O 1
ATOM 1023 N N . ASN A 1 125 ? 9.553 -7.894 0.364 1.00 98.06 125 ASN A N 1
ATOM 1024 C CA . ASN A 1 125 ? 9.408 -9.276 0.795 1.00 98.06 125 ASN A CA 1
ATOM 1025 C C . ASN A 1 125 ? 7.928 -9.691 0.799 1.00 98.06 125 ASN A C 1
ATOM 1027 O O . ASN A 1 125 ? 7.020 -8.854 0.746 1.00 98.06 125 ASN A O 1
ATOM 1031 N N . ARG A 1 126 ? 7.699 -11.004 0.910 1.00 97.88 126 ARG A N 1
ATOM 1032 C CA . ARG A 1 126 ? 6.360 -11.599 0.930 1.00 97.88 126 ARG A CA 1
ATOM 1033 C C . ARG A 1 126 ? 5.488 -11.122 2.0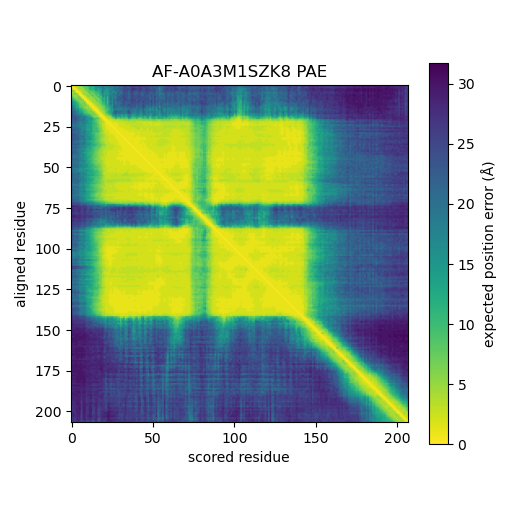88 1.00 97.88 126 ARG A C 1
ATOM 1035 O O . ARG A 1 126 ? 4.305 -10.870 1.892 1.00 97.88 126 ARG A O 1
ATOM 1042 N N . SER A 1 127 ? 6.063 -10.993 3.281 1.00 98.31 127 SER A N 1
ATOM 1043 C CA . SER A 1 127 ? 5.320 -10.598 4.482 1.00 98.31 127 SER A CA 1
ATOM 1044 C C . SER A 1 127 ? 4.715 -9.201 4.337 1.00 98.31 127 SER A C 1
ATOM 1046 O O . SER A 1 127 ? 3.549 -9.005 4.668 1.00 98.31 127 SER A O 1
ATOM 1048 N N . ASP A 1 128 ? 5.482 -8.249 3.803 1.00 98.38 128 ASP A N 1
ATOM 1049 C CA . ASP A 1 128 ? 5.018 -6.885 3.539 1.00 98.38 128 ASP A CA 1
ATOM 1050 C C . ASP A 1 128 ? 3.917 -6.859 2.476 1.00 98.38 128 ASP A C 1
ATOM 1052 O O . ASP A 1 128 ? 2.926 -6.149 2.637 1.00 98.38 128 ASP A O 1
ATOM 1056 N N . GLY A 1 129 ? 4.056 -7.671 1.421 1.00 98.31 129 GLY A N 1
ATOM 1057 C CA . GLY A 1 129 ? 3.029 -7.835 0.392 1.00 98.31 129 GLY A CA 1
ATOM 1058 C C . GLY A 1 129 ? 1.696 -8.316 0.961 1.00 98.31 129 GLY A C 1
ATOM 1059 O O . GLY A 1 129 ? 0.668 -7.688 0.724 1.00 98.31 129 GLY A O 1
ATOM 1060 N N . LEU A 1 130 ? 1.711 -9.383 1.764 1.00 98.56 130 LEU A N 1
ATOM 1061 C CA . LEU A 1 130 ? 0.492 -9.915 2.384 1.00 98.56 130 LEU A CA 1
ATOM 1062 C C . LEU A 1 130 ? -0.117 -8.931 3.391 1.00 98.56 130 LEU A C 1
ATOM 1064 O O . LEU A 1 130 ? -1.323 -8.701 3.377 1.00 98.56 130 LEU A O 1
ATOM 1068 N N . ARG A 1 131 ? 0.717 -8.280 4.212 1.00 98.50 131 ARG A N 1
ATOM 1069 C CA . ARG A 1 131 ? 0.243 -7.300 5.196 1.00 98.50 131 ARG A CA 1
ATOM 1070 C C . ARG A 1 131 ? -0.357 -6.057 4.540 1.00 98.50 131 ARG A C 1
ATOM 1072 O O . ARG A 1 131 ? -1.305 -5.491 5.076 1.00 98.50 131 ARG A O 1
ATOM 1079 N N . PHE A 1 132 ? 0.159 -5.648 3.382 1.00 98.56 132 PHE A N 1
ATOM 1080 C CA . PHE A 1 132 ? -0.452 -4.593 2.578 1.00 98.56 132 PHE A CA 1
ATOM 1081 C C . PHE A 1 132 ? -1.863 -4.983 2.119 1.00 98.56 132 PHE A C 1
ATOM 1083 O O . PHE A 1 132 ? -2.777 -4.170 2.237 1.00 98.56 132 PHE A O 1
ATOM 1090 N N . LEU A 1 133 ? -2.061 -6.223 1.649 1.00 98.56 133 LEU A N 1
ATOM 1091 C CA . LEU A 1 133 ? -3.385 -6.716 1.245 1.00 98.56 133 LEU A CA 1
ATOM 1092 C C . LEU A 1 133 ? -4.380 -6.691 2.412 1.00 98.56 133 LEU A C 1
ATOM 1094 O O . LEU A 1 133 ? -5.495 -6.200 2.237 1.00 98.56 133 LEU A O 1
ATOM 1098 N N . ASP A 1 134 ? -3.971 -7.165 3.594 1.00 98.56 134 ASP A N 1
ATOM 1099 C CA . ASP A 1 134 ? -4.805 -7.115 4.804 1.00 98.56 134 ASP A CA 1
ATOM 1100 C C . ASP A 1 134 ? -5.212 -5.686 5.152 1.00 98.56 134 ASP A C 1
ATOM 1102 O O . ASP A 1 134 ? -6.380 -5.408 5.416 1.00 98.56 134 ASP A O 1
ATOM 1106 N N . LEU A 1 135 ? -4.247 -4.765 5.139 1.00 98.38 135 LEU A N 1
ATOM 1107 C CA . LEU A 1 135 ? -4.508 -3.377 5.480 1.00 98.38 135 LEU A CA 1
ATOM 1108 C C . LEU A 1 135 ? -5.446 -2.721 4.466 1.00 98.38 135 LEU A C 1
ATOM 1110 O O . LEU A 1 135 ? -6.396 -2.069 4.886 1.00 98.38 135 LEU A O 1
ATOM 1114 N N . VAL A 1 136 ? -5.242 -2.915 3.158 1.00 97.94 136 VAL A N 1
ATOM 1115 C CA . VAL A 1 136 ? -6.168 -2.382 2.144 1.00 97.94 136 VAL A CA 1
ATOM 1116 C C . VAL A 1 136 ? -7.577 -2.929 2.355 1.00 97.94 136 VAL A C 1
ATOM 1118 O O . VAL A 1 136 ? -8.521 -2.142 2.374 1.00 97.94 136 VAL A O 1
ATOM 1121 N N . ALA A 1 137 ? -7.731 -4.239 2.568 1.00 97.88 137 ALA A N 1
ATOM 1122 C CA . ALA A 1 137 ? -9.038 -4.839 2.829 1.00 97.88 137 ALA A CA 1
ATOM 1123 C C . ALA A 1 137 ? -9.687 -4.272 4.103 1.00 97.88 137 ALA A C 1
ATOM 1125 O O . ALA A 1 137 ? -10.890 -4.010 4.129 1.00 97.88 137 ALA A O 1
ATOM 1126 N N . ALA A 1 138 ? -8.895 -4.034 5.150 1.00 97.44 138 ALA A N 1
ATOM 1127 C CA . ALA A 1 138 ? -9.391 -3.470 6.396 1.00 97.44 138 ALA A CA 1
ATOM 1128 C C . ALA A 1 138 ? -9.780 -1.985 6.271 1.00 97.44 138 ALA A C 1
ATOM 1130 O O . ALA A 1 138 ? -10.821 -1.588 6.794 1.00 97.44 138 ALA A O 1
ATOM 1131 N N . PHE A 1 139 ? -9.015 -1.173 5.532 1.00 96.62 139 PHE A N 1
ATOM 1132 C CA . PHE A 1 139 ? -9.387 0.213 5.219 1.00 96.62 139 PHE A CA 1
ATOM 1133 C C . PHE A 1 139 ? -10.620 0.288 4.303 1.00 96.62 139 PHE A C 1
ATOM 1135 O O . PHE A 1 139 ? -11.485 1.131 4.523 1.00 96.62 139 PHE A O 1
ATOM 1142 N N . GLN A 1 140 ? -10.767 -0.625 3.336 1.00 95.31 140 GLN A N 1
ATOM 1143 C CA . GLN A 1 140 ? -11.991 -0.742 2.528 1.00 95.31 140 GLN A CA 1
ATOM 1144 C C . GLN A 1 140 ? -13.221 -1.054 3.387 1.00 95.31 140 GLN A C 1
ATOM 1146 O O . GLN A 1 140 ? -14.274 -0.445 3.204 1.00 95.31 140 GLN A O 1
ATOM 1151 N N . ASN A 1 141 ? -13.085 -1.974 4.346 1.00 95.62 141 ASN A N 1
ATOM 1152 C CA . ASN A 1 141 ? -14.156 -2.306 5.283 1.00 95.62 141 ASN A CA 1
ATOM 1153 C C . ASN A 1 141 ? -14.511 -1.108 6.187 1.00 95.62 141 ASN A C 1
ATOM 1155 O O . ASN A 1 141 ? -15.686 -0.855 6.455 1.00 95.62 141 ASN A O 1
ATOM 1159 N N . LEU A 1 142 ? -13.504 -0.326 6.596 1.00 91.81 142 LEU A N 1
ATOM 1160 C CA . LEU A 1 142 ? -13.688 0.884 7.398 1.00 91.81 142 LEU A CA 1
ATOM 1161 C C . LEU A 1 142 ? -14.384 2.008 6.619 1.00 91.81 142 LEU A C 1
ATOM 1163 O O . LEU A 1 142 ? -15.274 2.650 7.164 1.00 91.81 142 LEU A O 1
ATOM 1167 N N . GLY A 1 143 ? -14.035 2.237 5.349 1.00 80.31 143 GLY A N 1
ATOM 1168 C CA . GLY A 1 143 ? -14.599 3.313 4.519 1.00 80.31 143 GLY A CA 1
ATOM 1169 C C . GLY A 1 143 ? -16.109 3.206 4.261 1.00 80.31 143 GLY A C 1
ATOM 1170 O O . GLY A 1 143 ? -16.737 4.197 3.893 1.00 80.31 143 GLY A O 1
ATOM 1171 N N . GLY A 1 144 ? -16.713 2.034 4.486 1.00 69.19 144 GLY A N 1
ATOM 1172 C CA . GLY A 1 144 ? -18.170 1.860 4.491 1.00 69.19 144 GLY A CA 1
ATOM 1173 C C . GLY A 1 144 ? -18.851 2.213 5.822 1.00 69.19 144 GLY A C 1
ATOM 1174 O O . GLY A 1 144 ? -20.074 2.326 5.862 1.00 69.19 144 GLY A O 1
ATOM 1175 N N . GLN A 1 145 ? -18.084 2.359 6.906 1.00 63.81 145 GLN A N 1
ATOM 1176 C CA . GLN A 1 145 ? -18.586 2.482 8.281 1.00 63.81 145 GLN A CA 1
ATOM 1177 C C . GLN A 1 145 ? -17.987 3.654 9.069 1.00 63.81 145 GLN A C 1
ATOM 1179 O O . GLN A 1 145 ? -18.456 3.918 10.173 1.00 63.81 145 GLN A O 1
ATOM 1184 N N . TRP A 1 146 ? -16.964 4.343 8.554 1.00 53.69 146 TRP A N 1
ATOM 1185 C CA . TRP A 1 146 ? -16.265 5.397 9.285 1.00 53.69 146 TRP A CA 1
ATOM 1186 C C . TRP A 1 146 ? -17.227 6.553 9.605 1.00 53.69 146 TRP A C 1
ATOM 1188 O O . TRP A 1 146 ? -17.684 7.226 8.678 1.00 53.69 146 TRP A O 1
ATOM 1198 N N . PRO A 1 147 ? -17.526 6.831 10.889 1.00 53.59 147 PRO A N 1
ATOM 1199 C CA . PRO A 1 147 ? -18.447 7.900 11.286 1.00 53.59 147 PRO A CA 1
ATOM 1200 C C . PRO A 1 147 ? -17.863 9.316 11.095 1.00 53.59 147 PRO A C 1
ATOM 1202 O O . PRO A 1 147 ? -18.444 10.293 11.562 1.00 53.59 147 PRO A O 1
ATOM 1205 N N . GLY A 1 148 ? -16.728 9.442 10.396 1.00 51.78 148 GLY A N 1
ATOM 1206 C CA . GLY A 1 148 ? -15.854 10.607 10.468 1.00 51.78 148 GLY A CA 1
ATOM 1207 C C . GLY A 1 148 ? -15.072 10.615 11.787 1.00 51.78 148 GLY A C 1
ATOM 1208 O O . GLY A 1 148 ? -15.427 9.890 12.720 1.00 51.78 148 GLY A O 1
ATOM 1209 N N . PRO A 1 149 ? -14.030 11.459 11.936 1.00 54.44 149 PRO A N 1
ATOM 1210 C CA . PRO A 1 149 ? -13.846 12.053 13.256 1.00 54.44 149 PRO A CA 1
ATOM 1211 C C . PRO A 1 149 ? -15.217 12.617 13.632 1.00 54.44 149 PRO A C 1
ATOM 1213 O O . PRO A 1 149 ? -15.839 13.257 12.780 1.00 54.44 149 PRO A O 1
ATOM 1216 N N . GLU A 1 150 ? -15.727 12.342 14.835 1.00 48.22 150 GLU A N 1
ATOM 1217 C CA . GLU A 1 150 ? -16.835 13.134 15.362 1.00 48.22 150 GLU A CA 1
ATOM 1218 C C . GLU A 1 150 ? -16.412 14.577 15.129 1.00 48.22 150 GLU A C 1
ATOM 1220 O O . GLU A 1 150 ? -15.441 15.027 15.733 1.00 48.22 150 GLU A O 1
ATOM 1225 N N . ASN A 1 151 ? -17.014 15.244 14.139 1.00 46.00 151 ASN A N 1
ATOM 1226 C CA . ASN A 1 151 ? -16.760 16.649 13.903 1.00 46.00 151 ASN A CA 1
ATOM 1227 C C . ASN A 1 151 ? -17.143 17.246 15.247 1.00 46.00 151 ASN A C 1
ATOM 1229 O O . ASN A 1 151 ? -18.330 17.115 15.575 1.00 46.00 151 ASN A O 1
ATOM 1233 N N . PRO A 1 152 ? -16.180 17.699 16.080 1.00 50.12 152 PRO A N 1
ATOM 1234 C CA . PRO A 1 152 ? -16.487 18.077 17.444 1.00 50.12 152 PRO A CA 1
ATOM 1235 C C . PRO A 1 152 ? -17.604 19.082 17.286 1.00 50.12 152 PRO A C 1
ATOM 1237 O O . PRO A 1 152 ? -17.415 20.077 16.583 1.00 50.12 152 PRO A O 1
ATOM 1240 N N . SER A 1 153 ? -18.800 18.708 17.761 1.00 60.94 153 SER A N 1
ATOM 1241 C CA . SER A 1 153 ? -20.014 19.489 17.544 1.00 60.94 153 SER A CA 1
ATOM 1242 C C . SER A 1 153 ? -19.613 20.916 17.858 1.00 60.94 153 SER A C 1
ATOM 1244 O O . SER A 1 153 ? -19.117 21.092 18.975 1.00 60.94 153 SER A O 1
ATOM 1246 N N . PRO A 1 154 ? -19.639 21.841 16.871 1.00 56.34 154 PRO A N 1
ATOM 1247 C CA . PRO A 1 154 ? -18.882 23.084 16.919 1.00 56.34 154 PRO A CA 1
ATOM 1248 C C . PRO A 1 154 ? -19.092 23.662 18.296 1.00 56.34 154 PRO A C 1
ATOM 1250 O O . PRO A 1 154 ? -20.238 23.946 18.653 1.00 56.34 154 PRO A O 1
ATOM 1253 N N . GLU A 1 155 ? -18.023 23.663 19.096 1.00 57.78 155 GLU A N 1
ATOM 1254 C CA . GLU A 1 155 ? -18.105 24.054 20.493 1.00 57.78 155 GLU A CA 1
ATOM 1255 C C . GLU A 1 155 ? -18.810 25.411 20.465 1.00 57.78 155 GLU A C 1
ATOM 1257 O O . GLU A 1 155 ? -18.356 26.293 19.721 1.00 57.78 155 GLU A O 1
ATOM 1262 N N . PRO A 1 156 ? -20.009 25.534 21.075 1.00 72.19 156 PRO A N 1
ATOM 1263 C CA . PRO A 1 156 ? -20.819 26.733 20.930 1.00 72.19 156 PRO A CA 1
ATOM 1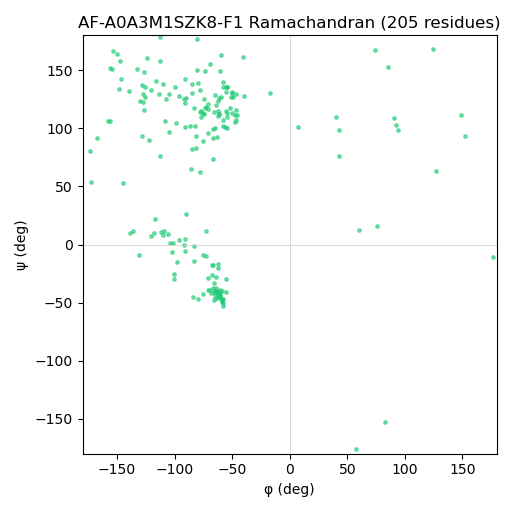264 C C . PRO A 1 156 ? -19.894 27.892 21.255 1.00 72.19 156 PRO A C 1
ATOM 1266 O O . PRO A 1 156 ? -19.223 27.792 22.281 1.00 72.19 156 PRO A O 1
ATOM 1269 N N . PRO A 1 157 ? -19.776 28.900 20.368 1.00 70.62 157 PRO A N 1
ATOM 1270 C CA . PRO A 1 157 ? -18.696 29.873 20.410 1.00 70.62 157 PRO A CA 1
ATOM 1271 C C . PRO A 1 157 ? -18.549 30.340 21.845 1.00 70.62 157 PRO A C 1
ATOM 1273 O O . PRO A 1 157 ? -19.450 31.005 22.362 1.00 70.62 157 PRO A O 1
ATOM 1276 N N . THR A 1 158 ? -17.472 29.901 22.503 1.00 71.12 158 THR A N 1
ATOM 1277 C CA . THR A 1 158 ? -17.161 30.323 23.860 1.00 71.12 158 THR A CA 1
ATOM 1278 C C . THR A 1 158 ? -17.144 31.830 23.775 1.00 71.12 158 THR A C 1
ATOM 1280 O O . THR A 1 158 ? -16.314 32.393 23.056 1.00 71.12 158 THR A O 1
ATOM 1283 N N . ALA A 1 159 ? -18.152 32.465 24.385 1.00 71.38 159 ALA A N 1
ATOM 1284 C CA . ALA A 1 159 ? -18.297 33.908 24.360 1.00 71.38 159 ALA A CA 1
ATOM 1285 C C . ALA A 1 159 ? -16.918 34.487 24.681 1.00 71.38 159 ALA A C 1
ATOM 1287 O O . ALA A 1 159 ? -16.295 33.984 25.623 1.00 71.38 159 ALA A O 1
ATOM 1288 N N . PRO A 1 160 ? -16.402 35.437 23.878 1.00 64.75 160 PRO A N 1
ATOM 1289 C CA . PRO A 1 160 ? -15.046 35.927 24.046 1.00 64.75 160 PRO A CA 1
ATOM 1290 C C . PRO A 1 160 ? -14.874 36.297 25.512 1.00 64.75 160 PRO A C 1
ATOM 1292 O O . PRO A 1 160 ? -15.569 37.181 26.019 1.00 64.75 160 PRO A O 1
ATOM 1295 N N . ALA A 1 161 ? -14.016 35.544 26.205 1.00 64.31 161 ALA A N 1
ATOM 1296 C CA . ALA A 1 161 ? -13.611 35.881 27.549 1.00 64.31 161 ALA A CA 1
ATOM 1297 C C . ALA A 1 161 ? -13.065 37.300 27.447 1.00 64.31 161 ALA A C 1
ATOM 1299 O O . ALA A 1 161 ? -12.124 37.554 26.698 1.00 64.31 161 ALA A O 1
ATOM 1300 N N . SER A 1 162 ? -13.767 38.220 28.101 1.00 64.75 162 SER A N 1
ATOM 1301 C CA . SER A 1 162 ? -13.459 39.637 28.123 1.00 64.75 162 SER A CA 1
ATOM 1302 C C . SER A 1 162 ? -11.971 39.803 28.418 1.00 64.75 162 SER A C 1
ATOM 1304 O O . SER A 1 162 ? -11.506 39.453 29.500 1.00 64.75 162 SER A O 1
ATOM 1306 N N . SER A 1 163 ? -11.226 40.268 27.420 1.00 55.75 163 SER A N 1
ATOM 1307 C CA . SER A 1 163 ? -9.791 40.492 27.496 1.00 55.75 163 SER A CA 1
ATOM 1308 C C . SER A 1 163 ? -9.500 41.634 28.473 1.00 55.75 163 SER A C 1
ATOM 1310 O O . SER A 1 163 ? -9.458 42.796 28.076 1.00 55.75 163 SER A O 1
ATOM 1312 N N . GLU A 1 164 ? -9.276 41.331 29.750 1.00 59.75 164 GLU A N 1
ATOM 1313 C CA . GLU A 1 164 ? -8.383 42.154 30.568 1.00 59.75 164 GLU A CA 1
ATOM 1314 C C . GLU A 1 164 ? -6.963 41.896 30.055 1.00 59.75 164 GLU A C 1
ATOM 1316 O O . GLU A 1 164 ? -6.340 40.887 30.371 1.00 59.75 164 GLU A O 1
ATOM 1321 N N . GLN A 1 165 ? -6.485 42.776 29.171 1.00 55.28 165 GLN A N 1
ATOM 1322 C CA . GLN A 1 165 ? -5.081 42.840 28.771 1.00 55.28 165 GLN A CA 1
ATOM 1323 C C . GLN A 1 165 ? -4.248 43.382 29.942 1.00 55.28 165 GLN A C 1
ATOM 1325 O O . GLN A 1 165 ? -4.450 44.538 30.319 1.00 55.28 165 GLN A O 1
ATOM 1330 N N . PRO A 1 166 ? -3.252 42.648 30.464 1.00 60.84 166 PRO A N 1
ATOM 1331 C CA . PRO A 1 166 ? -2.124 43.279 31.120 1.00 60.84 166 PRO A CA 1
ATOM 1332 C C . PRO A 1 166 ? -1.195 43.802 30.019 1.00 60.84 166 PRO A C 1
ATOM 1334 O O . PRO A 1 166 ? -0.626 43.035 29.240 1.00 60.84 166 PRO A O 1
ATOM 1337 N N . GLU A 1 167 ? -1.059 45.122 29.931 1.00 65.25 167 GLU A N 1
ATOM 1338 C CA . GLU A 1 167 ? 0.065 45.759 29.248 1.00 65.25 167 GLU A CA 1
ATOM 1339 C C . GLU A 1 167 ? 1.365 45.385 29.977 1.00 65.25 167 GLU A C 1
ATOM 1341 O O . GLU A 1 167 ? 1.782 46.070 30.909 1.00 65.25 167 GLU A O 1
ATOM 1346 N N . GLU A 1 168 ? 2.036 44.312 29.556 1.00 60.88 168 GLU A N 1
ATOM 1347 C CA . GLU A 1 168 ? 3.407 44.017 29.990 1.00 60.88 168 GLU A CA 1
ATOM 1348 C C . GLU A 1 168 ? 4.386 44.145 28.815 1.00 60.88 168 GLU A C 1
ATOM 1350 O O . GLU A 1 168 ? 4.790 43.199 28.148 1.00 60.88 168 GLU A O 1
ATOM 1355 N N . ASN A 1 169 ? 4.663 45.409 28.504 1.00 54.41 169 ASN A N 1
ATOM 1356 C CA . ASN A 1 169 ? 5.988 46.010 28.643 1.00 54.41 169 ASN A CA 1
ATOM 1357 C C . ASN A 1 169 ? 7.208 45.170 28.185 1.00 54.41 169 ASN A C 1
ATOM 1359 O O . ASN A 1 169 ? 7.776 44.380 28.927 1.00 54.41 169 ASN A O 1
ATOM 1363 N N . LEU A 1 170 ? 7.653 45.478 26.960 1.00 57.22 170 LEU A N 1
ATOM 1364 C CA . LEU A 1 170 ? 9.042 45.739 26.550 1.00 57.22 170 LEU A CA 1
ATOM 1365 C C . LEU A 1 170 ? 10.169 44.866 27.142 1.00 57.22 170 LEU A C 1
ATOM 1367 O O . LEU A 1 170 ? 10.663 45.125 28.237 1.00 57.22 170 LEU A O 1
ATOM 1371 N N . ARG A 1 171 ? 10.742 44.023 26.270 1.00 56.72 171 ARG A N 1
ATOM 1372 C CA . ARG A 1 171 ? 12.169 43.986 25.852 1.00 56.72 171 ARG A CA 1
ATOM 1373 C C . ARG A 1 171 ? 12.527 42.557 25.455 1.00 56.72 171 ARG A C 1
ATOM 1375 O O . ARG A 1 171 ? 12.950 41.763 26.286 1.00 56.72 171 ARG A O 1
ATOM 1382 N N . GLN A 1 172 ? 12.410 42.243 24.168 1.00 62.06 172 GLN A N 1
ATOM 1383 C CA . GLN A 1 172 ? 13.193 41.134 23.631 1.00 62.06 172 GLN A CA 1
ATOM 1384 C C . GLN A 1 172 ? 14.648 41.613 23.508 1.00 62.06 172 GLN A C 1
ATOM 1386 O O . GLN A 1 172 ? 14.877 42.668 22.907 1.00 62.06 172 GLN A O 1
ATOM 1391 N N . PRO A 1 173 ? 15.626 40.912 24.105 1.00 60.53 173 PRO A N 1
ATOM 1392 C CA . PRO A 1 173 ? 17.026 41.167 23.822 1.00 60.53 173 PRO A CA 1
ATOM 1393 C C . PRO A 1 173 ? 17.289 40.818 22.355 1.00 60.53 173 PRO A C 1
ATOM 1395 O O . PRO A 1 173 ? 16.914 39.746 21.884 1.00 60.53 173 PRO A O 1
ATOM 1398 N N . LEU A 1 174 ? 17.904 41.763 21.648 1.00 62.72 174 LEU A N 1
ATOM 1399 C CA . LEU A 1 174 ? 18.524 41.563 20.347 1.00 62.72 174 LEU A CA 1
ATOM 1400 C C . LEU A 1 174 ? 19.556 40.440 20.531 1.00 62.72 174 LEU A C 1
ATOM 1402 O O . LEU A 1 174 ? 20.587 40.653 21.164 1.00 62.72 174 LEU A O 1
ATOM 1406 N N . LEU A 1 175 ? 19.207 39.221 20.122 1.00 67.00 175 LEU A N 1
ATOM 1407 C CA . LEU A 1 175 ? 20.102 38.077 20.205 1.00 67.00 175 LEU A CA 1
ATOM 1408 C C . LEU A 1 175 ? 21.096 38.230 19.057 1.00 67.00 175 LEU A C 1
ATOM 1410 O O . LEU A 1 175 ? 20.700 38.171 17.895 1.00 67.00 175 LEU A O 1
ATOM 1414 N N . ASP A 1 176 ? 22.344 38.525 19.415 1.00 60.81 176 ASP A N 1
ATOM 1415 C CA . ASP A 1 176 ? 23.456 38.720 18.494 1.00 60.81 176 ASP A CA 1
ATOM 1416 C C . ASP A 1 176 ? 23.533 37.574 17.477 1.00 60.81 176 ASP A C 1
ATOM 1418 O O . ASP A 1 176 ? 23.583 36.397 17.847 1.00 60.81 176 ASP A O 1
ATOM 1422 N N . ASP A 1 177 ? 23.555 37.945 16.195 1.00 60.34 177 ASP A N 1
ATOM 1423 C CA . ASP A 1 177 ? 23.904 37.074 15.079 1.00 60.34 177 ASP A CA 1
ATOM 1424 C C . ASP A 1 177 ? 25.279 36.452 15.357 1.00 60.34 177 ASP A C 1
ATOM 1426 O O . ASP A 1 177 ? 26.327 37.082 15.179 1.00 60.34 177 ASP A O 1
ATOM 1430 N N . ALA A 1 178 ? 25.284 35.203 15.823 1.00 71.19 178 ALA A N 1
ATOM 1431 C CA . ALA A 1 178 ? 26.498 34.412 15.884 1.00 71.19 178 ALA A CA 1
ATOM 1432 C C . ALA A 1 178 ? 27.028 34.254 14.445 1.00 71.19 178 ALA A C 1
ATOM 1434 O O . ALA A 1 178 ? 26.271 33.833 13.564 1.00 71.19 178 ALA A O 1
ATOM 1435 N N . PRO A 1 179 ? 28.300 34.601 14.172 1.00 76.88 179 PRO A N 1
ATOM 1436 C CA . PRO A 1 179 ? 28.879 34.408 12.853 1.00 76.88 179 PRO A CA 1
ATOM 1437 C C . PRO A 1 179 ? 28.796 32.922 12.471 1.00 76.88 179 PRO A C 1
ATOM 1439 O O . PRO A 1 179 ? 29.001 32.068 13.339 1.00 76.88 179 PRO A O 1
ATOM 1442 N N . PRO A 1 180 ? 28.485 32.599 11.202 1.00 76.06 180 PRO A N 1
ATOM 1443 C CA . PRO A 1 180 ? 28.389 31.217 10.755 1.00 76.06 180 PRO A CA 1
ATOM 1444 C C . PRO A 1 180 ? 29.700 30.487 11.059 1.00 76.06 180 PRO A C 1
ATOM 1446 O O . PRO A 1 180 ? 30.783 31.002 10.765 1.00 76.06 180 PRO A O 1
ATOM 1449 N N . GLU A 1 181 ? 29.596 29.308 11.678 1.00 79.56 181 GLU A N 1
ATOM 1450 C CA . GLU A 1 181 ? 30.749 28.436 11.884 1.00 79.56 181 GLU A CA 1
ATOM 1451 C C . GLU A 1 181 ? 31.433 28.179 10.531 1.00 79.56 181 GLU A C 1
ATOM 1453 O O . GLU A 1 181 ? 30.744 27.935 9.534 1.00 79.56 181 GLU A O 1
ATOM 1458 N N . PRO A 1 182 ? 32.773 28.255 10.463 1.00 77.62 182 PRO A N 1
ATOM 1459 C CA . PRO A 1 182 ? 33.496 27.944 9.242 1.00 77.62 182 PRO A CA 1
ATOM 1460 C C . PRO A 1 182 ? 33.204 26.497 8.839 1.00 77.62 182 PRO A C 1
ATOM 1462 O O . PRO A 1 182 ? 33.362 25.576 9.643 1.00 77.62 182 PRO A O 1
ATOM 1465 N N . GLU A 1 183 ? 32.771 26.306 7.592 1.00 80.19 183 GLU A N 1
ATOM 1466 C CA . GLU A 1 183 ? 32.563 24.975 7.029 1.00 80.19 183 GLU A CA 1
ATOM 1467 C C . GLU A 1 183 ? 33.859 24.153 7.154 1.00 80.19 183 GLU A C 1
ATOM 1469 O O . GLU A 1 183 ? 34.946 24.674 6.876 1.00 80.19 183 GLU A O 1
ATOM 1474 N N . PRO A 1 184 ? 33.784 22.880 7.581 1.00 77.62 184 PRO A N 1
ATOM 1475 C CA . PRO A 1 184 ? 34.961 22.031 7.659 1.00 77.62 184 PRO A CA 1
ATOM 1476 C C . PRO A 1 184 ? 35.552 21.853 6.259 1.00 77.62 184 PRO A C 1
ATOM 1478 O O . PRO A 1 184 ? 34.870 21.393 5.341 1.00 77.62 184 PRO A O 1
ATOM 1481 N N . GLU A 1 185 ? 36.829 22.210 6.102 1.00 75.62 185 GLU A N 1
ATOM 1482 C CA . GLU A 1 185 ? 37.549 22.015 4.847 1.00 75.62 185 GLU A CA 1
ATOM 1483 C C . GLU A 1 185 ? 37.470 20.539 4.417 1.00 75.62 185 GLU A C 1
ATOM 1485 O O . GLU A 1 185 ? 37.661 19.636 5.244 1.00 75.62 185 GLU A O 1
ATOM 1490 N N . PRO A 1 186 ? 37.195 20.259 3.130 1.00 70.88 186 PRO A N 1
ATOM 1491 C CA . PRO A 1 186 ? 37.203 18.900 2.623 1.00 70.88 186 PRO A CA 1
ATOM 1492 C C . PRO A 1 186 ? 38.608 18.327 2.797 1.00 70.88 186 PRO A C 1
ATOM 1494 O O . PRO A 1 186 ? 39.562 18.752 2.146 1.00 70.88 186 PRO A O 1
ATOM 1497 N N . THR A 1 187 ? 38.737 17.335 3.676 1.00 73.50 187 THR A N 1
ATOM 1498 C CA . THR A 1 187 ? 39.956 16.537 3.773 1.00 73.50 187 THR A CA 1
ATOM 1499 C C . THR A 1 187 ? 40.088 15.743 2.479 1.00 73.50 187 THR A C 1
ATOM 1501 O O . THR A 1 187 ? 39.411 14.740 2.256 1.00 73.50 187 THR A O 1
ATOM 1504 N N . TYR A 1 188 ? 40.927 16.252 1.577 1.00 66.00 188 TYR A N 1
ATOM 1505 C CA . TYR A 1 188 ? 41.294 15.572 0.346 1.00 66.00 188 TYR A CA 1
ATOM 1506 C C . TYR A 1 188 ? 42.067 14.314 0.739 1.00 66.00 188 TYR A C 1
ATOM 1508 O O . TYR A 1 188 ? 43.225 14.365 1.153 1.00 66.00 188 TYR A O 1
ATOM 1516 N N . ARG A 1 189 ? 41.379 13.175 0.716 1.00 64.88 189 ARG A N 1
ATOM 1517 C CA . ARG A 1 189 ? 41.998 11.875 0.925 1.00 64.88 189 ARG A CA 1
ATOM 1518 C C . ARG A 1 189 ? 42.623 11.470 -0.404 1.00 64.88 189 ARG A C 1
ATOM 1520 O O . ARG A 1 189 ? 41.943 10.932 -1.274 1.00 64.88 189 ARG A O 1
ATOM 1527 N N . ASP A 1 190 ? 43.902 11.796 -0.558 1.00 62.06 190 ASP A N 1
ATOM 1528 C CA . ASP A 1 190 ? 44.760 11.283 -1.625 1.00 62.06 190 ASP A CA 1
ATOM 1529 C C . ASP A 1 190 ? 44.975 9.774 -1.429 1.00 62.06 190 ASP A C 1
ATOM 1531 O O . ASP A 1 190 ? 46.051 9.317 -1.046 1.00 62.06 190 ASP A O 1
ATOM 1535 N N . ASP A 1 191 ? 43.947 8.976 -1.713 1.00 66.56 191 ASP A N 1
ATOM 1536 C CA . ASP A 1 191 ? 44.101 7.538 -1.931 1.00 66.56 191 ASP A CA 1
ATOM 1537 C C . ASP A 1 191 ? 44.471 7.328 -3.409 1.00 66.56 191 ASP A C 1
ATOM 1539 O O . ASP A 1 191 ? 43.729 6.777 -4.225 1.00 66.56 191 ASP A O 1
ATOM 1543 N N . ALA A 1 192 ? 45.655 7.832 -3.760 1.00 61.53 192 ALA A N 1
ATOM 1544 C CA . ALA A 1 192 ? 46.407 7.332 -4.892 1.00 61.53 192 ALA A CA 1
ATOM 1545 C C . ALA A 1 192 ? 47.000 5.963 -4.531 1.00 61.53 192 ALA A C 1
ATOM 1547 O O . ALA A 1 192 ? 47.430 5.735 -3.404 1.00 61.53 192 ALA A O 1
ATOM 1548 N N . SER A 1 193 ? 47.140 5.122 -5.557 1.00 55.97 193 SER A N 1
ATOM 1549 C CA . SER A 1 193 ? 47.962 3.907 -5.598 1.00 55.97 193 SER A CA 1
ATOM 1550 C C . SER A 1 193 ? 47.286 2.602 -5.178 1.00 55.97 193 SER A C 1
ATOM 1552 O O . SER A 1 193 ? 47.142 2.286 -4.001 1.00 55.97 193 SER A O 1
ATOM 1554 N N . GLY A 1 194 ? 47.048 1.758 -6.183 1.00 48.69 194 GLY A N 1
ATOM 1555 C CA . GLY A 1 194 ? 47.249 0.324 -6.018 1.00 48.69 194 GLY A CA 1
ATOM 1556 C C . GLY A 1 194 ? 46.304 -0.533 -6.842 1.00 48.69 194 GLY A C 1
ATOM 1557 O O . GLY A 1 194 ? 45.131 -0.640 -6.510 1.00 48.69 194 GLY A O 1
ATOM 1558 N N . GLY A 1 195 ? 46.840 -1.226 -7.846 1.00 52.88 195 GLY A N 1
ATOM 1559 C CA . GLY A 1 195 ? 46.241 -2.485 -8.294 1.00 52.88 195 GLY A CA 1
ATOM 1560 C C . GLY A 1 195 ? 45.940 -2.575 -9.777 1.00 52.88 195 GLY A C 1
ATOM 1561 O O . GLY A 1 195 ? 44.797 -2.720 -10.193 1.00 52.88 195 GLY A O 1
ATOM 1562 N N . GLU A 1 196 ? 47.010 -2.517 -10.553 1.00 56.75 196 GLU A N 1
ATOM 1563 C CA . GLU A 1 196 ? 47.201 -3.288 -11.774 1.00 56.75 196 GLU A CA 1
ATOM 1564 C C . GLU A 1 196 ? 46.705 -4.756 -11.667 1.00 56.75 196 GLU A C 1
ATOM 1566 O O . GLU A 1 196 ? 46.606 -5.323 -10.582 1.00 56.75 196 GLU A O 1
ATOM 1571 N N . GLU A 1 197 ? 46.498 -5.361 -12.842 1.00 52.53 197 GLU A N 1
ATOM 1572 C CA . GLU A 1 197 ? 46.453 -6.806 -13.131 1.00 52.53 197 GLU A CA 1
ATOM 1573 C C . GLU A 1 197 ? 45.107 -7.562 -13.109 1.00 52.53 197 GLU A C 1
ATOM 1575 O O . GLU A 1 197 ? 44.615 -8.078 -12.112 1.00 52.53 197 GLU A O 1
ATOM 1580 N N . GLY A 1 198 ? 44.624 -7.814 -14.332 1.00 55.16 198 GLY A N 1
ATOM 1581 C CA . GLY A 1 198 ? 44.587 -9.193 -14.822 1.00 55.16 198 GLY A CA 1
ATOM 1582 C C . GLY A 1 198 ? 43.295 -9.981 -14.620 1.00 55.16 198 GLY A C 1
ATOM 1583 O O . GLY A 1 198 ? 43.141 -10.696 -13.635 1.00 55.16 198 GLY A O 1
ATOM 1584 N N . ARG A 1 199 ? 42.457 -10.058 -15.666 1.00 55.69 199 ARG A N 1
ATOM 1585 C CA . ARG A 1 199 ? 41.894 -11.366 -16.049 1.00 55.69 199 ARG A CA 1
ATOM 1586 C C . ARG A 1 199 ? 41.449 -11.449 -17.507 1.00 55.69 199 ARG A C 1
ATOM 1588 O O . ARG A 1 199 ? 40.450 -10.893 -17.944 1.00 55.69 199 ARG A O 1
ATOM 1595 N N . THR A 1 200 ? 42.296 -12.175 -18.218 1.00 56.16 200 THR A N 1
ATOM 1596 C CA . THR A 1 200 ? 42.158 -12.897 -19.479 1.00 56.16 200 THR A CA 1
ATOM 1597 C C . THR A 1 200 ? 40.741 -13.201 -19.974 1.00 56.16 200 THR A C 1
ATOM 1599 O O . THR A 1 200 ? 39.929 -13.830 -19.299 1.00 56.16 200 THR A O 1
ATOM 1602 N N . ARG A 1 201 ? 40.552 -12.851 -21.252 1.00 55.00 201 ARG A N 1
ATOM 1603 C CA . ARG A 1 201 ? 39.676 -13.502 -22.231 1.00 55.00 201 ARG A CA 1
ATOM 1604 C C . ARG A 1 201 ? 39.728 -15.028 -22.088 1.00 55.00 201 ARG A C 1
ATOM 1606 O O . ARG A 1 201 ? 40.810 -15.591 -22.209 1.00 55.00 201 ARG A O 1
ATOM 1613 N N . ASN A 1 202 ? 38.573 -15.674 -21.962 1.00 57.59 202 ASN A N 1
ATOM 1614 C CA . ASN A 1 202 ? 38.401 -17.045 -22.435 1.00 57.59 202 ASN A CA 1
ATOM 1615 C C . ASN A 1 202 ? 37.578 -16.985 -23.721 1.00 57.59 202 ASN A C 1
ATOM 1617 O O . ASN A 1 202 ? 36.358 -16.842 -23.699 1.00 57.59 202 ASN A O 1
ATOM 1621 N N . LEU A 1 203 ? 38.315 -17.016 -24.830 1.00 64.81 203 LEU A N 1
ATOM 1622 C CA . LEU A 1 203 ? 37.861 -17.525 -26.113 1.00 64.81 203 LEU A CA 1
ATOM 1623 C C . LEU A 1 203 ? 37.917 -19.052 -25.971 1.00 64.81 203 LEU A C 1
ATOM 1625 O O . LEU A 1 203 ? 39.001 -19.593 -25.771 1.00 64.81 203 LEU A O 1
ATOM 1629 N N . LEU A 1 204 ? 36.773 -19.720 -26.015 1.00 63.88 204 LEU A N 1
ATOM 1630 C CA . LEU A 1 204 ? 36.709 -21.148 -26.301 1.00 63.88 204 LEU A CA 1
ATOM 1631 C C . LEU A 1 204 ? 35.694 -21.302 -27.424 1.00 63.88 204 LEU A C 1
ATOM 1633 O O . LEU A 1 204 ? 34.483 -21.299 -27.210 1.00 63.88 204 LEU A O 1
ATOM 1637 N N . ASP A 1 205 ? 36.259 -21.301 -28.628 1.00 59.12 205 ASP A N 1
ATOM 1638 C CA . ASP A 1 205 ? 35.810 -22.147 -29.721 1.00 59.12 205 ASP A CA 1
ATOM 1639 C C . ASP A 1 205 ? 35.696 -23.584 -29.202 1.00 59.12 205 ASP A C 1
ATOM 1641 O O . ASP A 1 205 ? 36.649 -24.075 -28.604 1.00 59.12 205 ASP A O 1
ATOM 1645 N N . GLU A 1 206 ? 34.567 -24.246 -29.441 1.00 59.47 206 GLU A N 1
ATOM 1646 C CA . GLU A 1 206 ? 34.496 -25.705 -29.553 1.00 59.47 206 GLU A CA 1
ATOM 1647 C C . GLU A 1 206 ? 33.234 -26.075 -30.362 1.00 59.47 206 GLU A C 1
ATOM 1649 O O . GLU A 1 206 ? 32.110 -25.917 -29.885 1.00 59.47 206 GLU A O 1
ATOM 1654 N N . ASP A 1 207 ? 33.513 -26.488 -31.607 1.00 57.12 207 ASP A N 1
ATOM 1655 C CA . ASP A 1 207 ? 32.782 -27.324 -32.585 1.00 57.12 207 ASP A CA 1
ATOM 1656 C C . ASP A 1 207 ? 31.343 -27.000 -33.049 1.00 57.12 207 ASP A C 1
ATOM 1658 O O . ASP A 1 207 ? 30.354 -27.206 -32.308 1.00 57.12 207 ASP A O 1
#

Foldseek 3Di:
DDDDPDPDPPPPPPPPPDPPDFDWDDDDAALCVCVVQPDVSLQVLLVVQQCQFPPQNWDDWGDDLFKIKIFGDDDDDDPDDDAPDPDRMDMDTLLQWPDWTATPQQKIFTAGPVRDTHDITRGPDDVSSNSNRNSSSNSNVCSVPPPDPPPVPPPPPPPPPPDPDDPDDDDDPPDDDDPDDPDPDPPPPPPDDDDDDDDDDDDDDDD

Sequence (207 aa):
MTMLRSFRRAALLAAVVSTGCIAQVQYSPNPNLLAEIGYEQGRVLFAQILTRVRQPRIQNVEVTPEWFTFDVSGLQVHWGWYGYTVGNRVQIFFNNIRNIDYYENERMMIYDLAGRRIAQFDMLNRSDGLRFLDLVAAFQNLGGQWPGPENPSPEPPTAPASSEQPEENLRQPLLDDAPPEPEPEPTYRDDASGGEEGRTRNLLDED

Radius of gyration: 30.67 Å; Cα contacts (8 Å, |Δi|>4): 206; chains: 1; bounding box: 69×97×76 Å

pLDDT: mean 78.33, std 19.14, range [44.12, 98.56]

Solvent-accessible surface area (backbone atoms only — not comparable to full-atom values): 13529 Å² total; per-residue (Å²): 144,87,87,90,88,83,85,86,83,80,80,84,78,76,85,84,76,78,84,76,76,78,48,71,58,88,77,82,63,46,47,58,50,39,79,76,64,33,62,70,54,43,42,53,50,50,37,55,48,51,52,51,25,63,36,62,41,40,41,76,61,48,66,59,69,55,35,39,34,32,29,48,65,72,87,83,75,73,68,66,97,76,64,84,59,78,67,54,48,48,77,50,46,46,86,46,53,62,50,72,53,42,32,74,83,31,35,35,40,35,20,29,76,88,69,47,75,76,47,64,40,30,37,70,42,65,68,54,48,53,51,49,46,18,49,51,40,14,38,37,55,39,57,79,66,65,81,59,74,74,69,69,70,74,71,73,78,73,70,77,73,78,79,81,74,81,88,77,78,90,80,81,77,85,75,77,84,73,76,80,77,79,76,80,76,81,80,80,76,81,81,73,87,87,81,83,83,87,82,80,86,82,85,74,89,81,134

Mean predicted aligned error: 15.04 Å

Nearest PDB structures (foldseek):
  7pgu-assembly1_N  TM=5.730E-01  e=4.143E-01  Homo sapiens
  8e20-assembly1_A  TM=4.728E-01  e=2.553E-01  Homo sapiens
  6qly-assembly1_A  TM=5.137E-01  e=1.880E+00  Homo sapiens
  3nj4-assembly1_C  TM=4.681E-01  e=4.385E+00  Homo sapiens

Secondary structure (DSSP, 8-state):
------SSSSSSSSSSSS----PBP-----TTHHHHH-HHHHHHHHHHHHHT-SBSEEEEEEE-SSEEE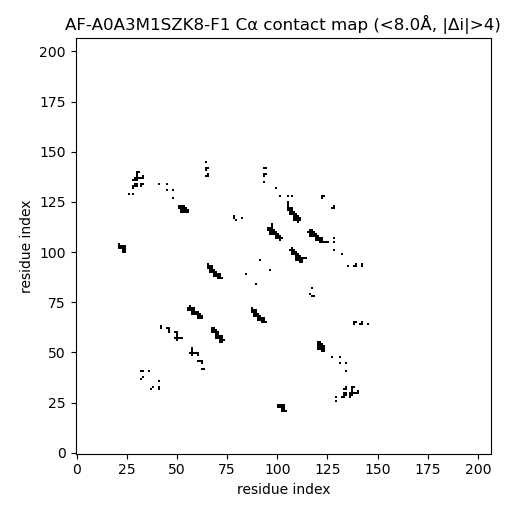EEEESS----TTT---STTEEEEEGGGEEEEEEBTTSEEEEEETTS-EEEEEE-SSHHHHHHHHHHHHHHHHHHTT---S----------------------------PPPPPPPP----------------------